Protein 1UB0 (pdb70)

Sequence (246 aa):
MRVALTIAGSDSGGGAGVQADLKVFFRFGVYGTSALTLVTAQNTLGVQRVHLLPPEVVYAQIESVAQDFPLHAAKTGALGDAAIVEAVAEAVRRFGVRPLVVDPVMAKEAAAALKERLFPLADLVTPNRLEAEALLGRPIRTLKEAEEAAKALLALGPKAVLLKGGHLEAVDLLATRGGVLRFSAPRVHTRNTHGTGCTLSAAIAALLAKGRPLAEAVAEAKAYLTRALKTAPSLGHGHGPLDHWA

InterPro domains:
  IPR001763 Rhodanese-like domain [PS50206] (155-188)
  IPR004399 Hydroxymethylpyrimidine kinase/phosphomethylpyrimidine kinase domain [TIGR00097] (4-257)
  IPR004399 Hydroxymethylpyrimidine kinase/phosphomethylpyrimidine kinase domain [cd01169] (18-244)
  IPR013749 Pyridoxamine kinase/Phosphomethylpyrimidine kinase [PF08543] (11-255)
  IPR029056 Ribokinase-like [G3DSA:3.40.1190.20] (1-258)
  IPR029056 Ribokinase-like [SSF53613] (2-257)

Secondary structure (DSSP, 8-state):
--EEEEEEEEETTSSSHHHHHHHHHHHTT-EEEEEEEEEEEEETTEEEEEEEPPHHHHHHHHHHHHHHS--SEEEE----SHHHHHHHHHHHHHTT--SEEE-----HHHHHHIIIIIGGG-SEE--BHHHHHHHH-S---SHHHHHHHHHHHHTTS-S-EEEEEEE--EEEEEEETTEEEEEEE-----S--TTHHHHHHHHHHHHHHTT--HHHHHHHHHHHHHHHHHT----SSSSPPP-TT-

Structure (mmCIF, N/CA/C/O backbone):
data_1UB0
#
_entry.id   1UB0
#
_cell.length_a   105.145
_cell.length_b   105.145
_cell.length_c   105.469
_cell.angle_alpha   90.00
_cell.angle_beta   90.00
_cell.angle_gamma   120.00
#
_symmetry.space_group_name_H-M   'P 65 2 2'
#
loop_
_entity.id
_entity.type
_entity.pdbx_description
1 polymer 'Phosphomethylpyrimidine Kinase'
2 non-polymer 'SULFATE ION'
3 non-polymer '1,4-DIETHYLENE DIOXIDE'
4 non-polymer GLYCEROL
5 water water
#
loop_
_atom_site.group_PDB
_atom_site.id
_atom_site.type_symbol
_atom_site.label_atom_id
_atom_site.label_alt_id
_atom_site.label_comp_id
_atom_site.label_asym_id
_atom_site.label_entity_id
_atom_site.label_seq_id
_atom_site.pdbx_PDB_ins_code
_atom_site.Cartn_x
_atom_site.Cartn_y
_atom_site.Cartn_z
_atom_site.occupancy
_atom_site.B_iso_or_equiv
_atom_site.auth_seq_id
_atom_site.auth_comp_id
_atom_site.auth_asym_id
_atom_site.auth_atom_id
_atom_site.pdbx_PDB_model_num
ATOM 1 N N . MET A 1 1 ? -0.763 79.367 10.664 1.00 43.43 1 MET A N 1
ATOM 2 C CA . MET A 1 1 ? -1.391 80.610 10.127 1.00 41.29 1 MET A CA 1
ATOM 3 C C . MET A 1 1 ? -2.578 81.030 10.982 1.00 38.09 1 MET A C 1
ATOM 4 O O . MET A 1 1 ? -3.418 80.205 11.330 1.00 39.59 1 MET A O 1
ATOM 9 N N . ARG A 1 2 ? -2.642 82.313 11.318 1.00 33.08 2 ARG A N 1
ATOM 10 C CA . ARG A 1 2 ? -3.733 82.83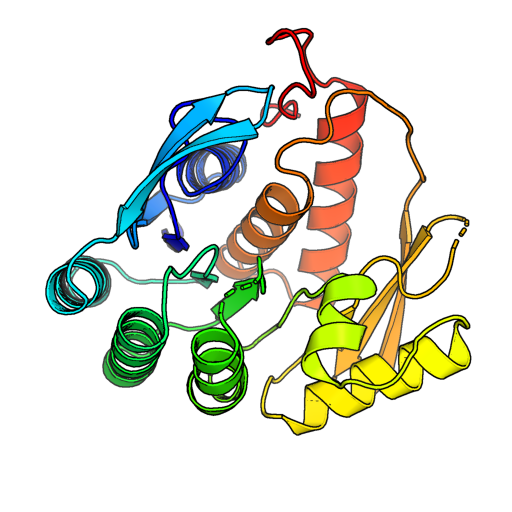2 12.132 1.00 31.76 2 ARG A CA 1
ATOM 11 C C . ARG A 1 2 ? -4.912 83.254 11.259 1.00 30.16 2 ARG A C 1
ATOM 12 O O . ARG A 1 2 ? -4.737 83.611 10.093 1.00 28.61 2 ARG A O 1
ATOM 20 N N . VAL A 1 3 ? -6.107 83.219 11.838 1.00 26.84 3 VAL A N 1
ATOM 21 C CA . VAL A 1 3 ? -7.326 83.578 11.127 1.00 26.25 3 VAL A CA 1
ATOM 22 C C . VAL A 1 3 ? -8.070 84.706 11.829 1.00 26.93 3 VAL A C 1
ATOM 23 O O . VAL A 1 3 ? -8.124 84.762 13.061 1.00 25.73 3 VAL A O 1
ATOM 27 N N . ALA A 1 4 ? -8.648 85.606 11.039 1.00 25.30 4 ALA A N 1
ATOM 28 C CA . ALA A 1 4 ? -9.411 86.712 11.598 1.00 24.56 4 ALA A CA 1
ATOM 29 C C . ALA A 1 4 ? -10.720 86.848 10.833 1.00 24.40 4 ALA A C 1
ATOM 30 O O . ALA A 1 4 ? -10.794 86.521 9.650 1.00 25.29 4 ALA A O 1
ATOM 32 N N . LEU A 1 5 ? -11.747 87.325 11.520 1.00 23.03 5 LEU A N 1
ATOM 33 C CA . LEU A 1 5 ? -13.062 87.509 10.918 1.00 24.28 5 LEU A CA 1
ATOM 34 C C . LEU A 1 5 ? -13.509 88.963 10.949 1.00 24.44 5 LEU A C 1
ATOM 35 O O . LEU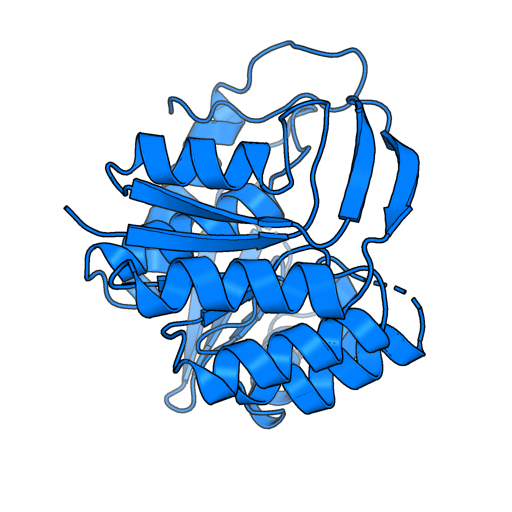 A 1 5 ? -13.327 89.652 11.949 1.00 24.90 5 LEU A O 1
ATOM 40 N N . THR A 1 6 ? -14.079 89.437 9.848 1.00 22.36 6 THR A N 1
ATOM 41 C CA . THR A 1 6 ? -14.621 90.777 9.852 1.00 22.72 6 THR A CA 1
ATOM 42 C C . THR A 1 6 ? -16.119 90.658 9.615 1.00 21.99 6 THR A C 1
ATOM 43 O O . THR A 1 6 ? -16.565 89.942 8.717 1.00 22.68 6 THR A O 1
ATOM 47 N N . ILE A 1 7 ? -16.891 91.327 10.459 1.00 22.27 7 ILE A N 1
ATOM 48 C CA . ILE A 1 7 ? -18.346 91.334 10.360 1.00 22.52 7 ILE A CA 1
ATOM 49 C C . ILE A 1 7 ? -18.624 92.788 9.997 1.00 22.31 7 ILE A C 1
ATOM 50 O O . ILE A 1 7 ? -18.637 93.656 10.866 1.00 22.68 7 ILE A O 1
ATOM 55 N N . ALA A 1 8 ? -18.821 93.058 8.711 1.00 22.81 8 ALA A N 1
ATOM 56 C CA . ALA A 1 8 ? -19.033 94.425 8.272 1.00 22.23 8 ALA A CA 1
ATOM 57 C C . ALA A 1 8 ? -19.686 94.524 6.906 1.00 21.21 8 ALA A C 1
ATOM 58 O O . ALA A 1 8 ? -20.070 93.516 6.312 1.00 21.85 8 ALA A O 1
ATOM 60 N N . GLY A 1 9 ? -19.786 95.754 6.403 1.00 20.54 9 GLY A N 1
ATOM 61 C CA . GLY A 1 9 ? -20.402 95.981 5.109 1.00 20.20 9 GLY A CA 1
ATOM 62 C C . GLY A 1 9 ? -19.465 95.905 3.917 1.00 22.38 9 GLY A C 1
ATOM 63 O O . GLY A 1 9 ? -18.246 95.998 4.055 1.00 22.96 9 GLY A O 1
ATOM 64 N N . SER A 1 10 ? -20.050 95.725 2.739 1.00 23.36 10 SER A N 1
ATOM 65 C CA . SER A 1 10 ? -19.289 95.642 1.502 1.00 22.84 10 SER A CA 1
ATOM 66 C C . SER A 1 10 ? -19.231 97.002 0.811 1.00 24.43 10 SER A C 1
ATOM 67 O O . SER A 1 10 ? -20.267 97.639 0.587 1.00 22.66 10 SER A O 1
ATOM 70 N N . ASP A 1 11 ? -18.012 97.433 0.487 1.00 22.72 11 ASP A N 1
ATOM 71 C CA . ASP A 1 11 ? -17.753 98.700 -0.195 1.00 22.73 11 ASP A CA 1
ATOM 72 C C . ASP A 1 11 ? -17.210 98.350 -1.582 1.00 22.94 11 ASP A C 1
ATOM 73 O O . ASP A 1 11 ? -16.069 97.904 -1.713 1.00 23.06 11 ASP A O 1
ATOM 78 N N . SER A 1 12 ? -18.036 98.528 -2.612 1.00 21.31 12 SER A N 1
ATOM 79 C CA . SER A 1 12 ? -17.631 98.195 -3.973 1.00 20.49 12 SER A CA 1
ATOM 80 C C . SER A 1 12 ? -16.349 98.906 -4.401 1.00 21.54 12 SER A C 1
ATOM 81 O O . SER A 1 12 ? -15.547 98.340 -5.147 1.00 20.43 12 SER A O 1
ATOM 84 N N . GLY A 1 13 ? -16.150 100.130 -3.909 1.00 21.03 13 GLY A N 1
ATOM 85 C CA . GLY A 1 13 ? -14.959 100.898 -4.249 1.00 22.11 13 GLY A CA 1
ATOM 86 C C . GLY A 1 13 ? -13.675 100.315 -3.681 1.00 24.49 13 GLY A C 1
ATOM 87 O O . GLY A 1 13 ? -12.580 100.760 -4.034 1.00 23.27 13 GLY A O 1
ATOM 88 N N . GLY A 1 14 ? -13.801 99.357 -2.760 1.00 21.43 14 GLY A N 1
ATOM 89 C CA . GLY A 1 14 ? -12.628 98.700 -2.194 1.00 22.39 14 GLY A CA 1
ATOM 90 C C . GLY A 1 14 ? -11.791 99.432 -1.162 1.00 24.37 14 GLY A C 1
ATOM 91 O O . GLY A 1 14 ? -10.811 98.876 -0.663 1.00 27.31 14 GLY A O 1
ATOM 92 N N . GLY A 1 15 ? -12.173 100.656 -0.812 1.00 24.20 15 GLY A N 1
ATOM 93 C CA . GLY A 1 15 ? -11.409 101.439 0.144 1.00 23.32 15 GLY A CA 1
ATOM 94 C C . GLY A 1 15 ? -11.708 101.204 1.612 1.00 25.88 15 GLY A C 1
ATOM 95 O O . GLY A 1 15 ? -10.858 101.468 2.458 1.00 25.73 15 GLY A O 1
ATOM 96 N N . ALA A 1 16 ? -12.904 100.709 1.919 1.00 24.92 16 ALA A N 1
ATOM 97 C CA . ALA A 1 16 ? -13.304 100.440 3.296 1.00 25.93 16 ALA A CA 1
ATOM 98 C C . ALA A 1 16 ? -14.132 99.156 3.331 1.00 25.17 16 ALA A C 1
ATOM 99 O O . ALA A 1 16 ? -14.061 98.349 2.403 1.00 24.79 16 ALA A O 1
ATOM 101 N N . GLY A 1 17 ? -14.906 98.966 4.397 1.00 25.06 17 GLY A N 1
ATOM 102 C CA . GLY A 1 17 ? -15.730 97.769 4.503 1.00 25.05 17 GLY A CA 1
ATOM 103 C C . GLY A 1 17 ? -14.901 96.495 4.556 1.00 25.13 17 GLY A C 1
ATOM 104 O O . GLY A 1 17 ? -13.716 96.538 4.900 1.00 22.12 17 GLY A O 1
ATOM 105 N N . VAL A 1 18 ? -15.504 95.356 4.218 1.00 24.46 18 VAL A N 1
ATOM 106 C CA . VAL A 1 18 ? -14.758 94.101 4.265 1.00 24.67 18 VAL A CA 1
ATOM 107 C C . VAL A 1 18 ? -13.624 94.065 3.247 1.00 23.17 18 VAL A C 1
ATOM 108 O O . VAL A 1 18 ? -12.630 93.363 3.444 1.00 22.01 18 VAL A O 1
ATOM 112 N N . GLN A 1 19 ? -13.765 94.821 2.161 1.00 22.81 19 GLN A N 1
ATOM 113 C CA . GLN A 1 19 ? -12.727 94.853 1.134 1.00 22.42 19 GLN A CA 1
ATOM 114 C C . GLN A 1 19 ? -11.412 95.327 1.749 1.00 22.68 19 GLN A C 1
ATOM 115 O O . GLN A 1 19 ? -10.362 94.725 1.540 1.00 22.89 19 GLN A O 1
ATOM 121 N N . ALA A 1 20 ? -11.478 96.414 2.503 1.00 21.80 20 ALA A N 1
ATOM 122 C CA . ALA A 1 20 ? -10.293 96.963 3.148 1.00 23.57 20 ALA A CA 1
ATOM 123 C C . ALA A 1 20 ? -9.814 96.033 4.265 1.00 23.06 20 ALA A C 1
ATOM 124 O O . ALA A 1 20 ? -8.616 95.803 4.413 1.00 22.06 20 ALA A O 1
ATOM 126 N N . ASP A 1 21 ? -10.753 95.504 5.045 1.00 21.15 21 ASP A N 1
ATOM 127 C CA . ASP A 1 21 ? -10.402 94.610 6.145 1.00 23.45 21 ASP A CA 1
ATOM 128 C C . ASP A 1 21 ? -9.613 93.397 5.650 1.00 23.63 21 ASP A C 1
ATOM 129 O O . ASP A 1 21 ? -8.583 93.043 6.227 1.00 23.50 21 ASP A O 1
ATOM 134 N N . LEU A 1 22 ? -10.089 92.770 4.576 1.00 22.49 22 LEU A N 1
ATOM 135 C CA . LEU A 1 22 ? -9.423 91.587 4.042 1.00 23.87 22 LEU A CA 1
ATOM 136 C C . LEU A 1 22 ? -8.051 91.895 3.449 1.00 25.19 22 LEU A C 1
ATOM 137 O O . LEU A 1 22 ? -7.151 91.059 3.512 1.00 22.96 22 LEU A O 1
ATOM 142 N N . LYS A 1 23 ? -7.894 93.088 2.878 1.00 23.91 23 LYS A N 1
ATOM 143 C CA . LYS A 1 23 ? -6.612 93.492 2.301 1.00 24.77 23 LYS A CA 1
ATOM 144 C C . LYS A 1 23 ? -5.609 93.639 3.437 1.00 23.74 23 LYS A C 1
ATOM 145 O O . LYS A 1 23 ? -4.454 93.231 3.325 1.00 25.18 23 LYS A O 1
ATOM 151 N N . VAL A 1 24 ? -6.067 94.235 4.531 1.00 24.09 24 VAL A N 1
ATOM 152 C CA . VAL A 1 24 ? -5.229 94.432 5.701 1.00 25.13 24 VAL A CA 1
ATOM 153 C C . VAL A 1 24 ? -4.859 93.090 6.332 1.00 27.60 24 VAL A C 1
ATOM 154 O O . VAL A 1 24 ? -3.702 92.878 6.694 1.00 27.28 24 VAL A O 1
ATOM 158 N N . PHE A 1 25 ? -5.835 92.187 6.470 1.00 26.18 25 PHE A N 1
ATOM 159 C CA . PHE A 1 25 ? -5.548 90.871 7.043 1.00 24.77 25 PHE A CA 1
ATOM 160 C C . PHE A 1 25 ? -4.471 90.218 6.187 1.00 24.88 25 PHE A C 1
ATOM 161 O O . PHE A 1 25 ? -3.479 89.698 6.700 1.00 24.05 25 PHE A O 1
ATOM 169 N N . PHE A 1 26 ? -4.674 90.253 4.876 1.00 25.61 26 PHE A N 1
ATOM 170 C CA . PHE A 1 26 ? -3.730 89.655 3.942 1.00 27.79 26 PHE A CA 1
ATOM 171 C C . PHE A 1 26 ? -2.338 90.277 4.040 1.00 28.65 26 PHE A C 1
ATOM 172 O O . PHE A 1 26 ? -1.330 89.563 4.013 1.00 26.36 26 PHE A O 1
ATOM 180 N N . ARG A 1 27 ? -2.283 91.603 4.145 1.00 29.12 27 ARG A N 1
ATOM 181 C CA . ARG A 1 27 ? -1.000 92.303 4.250 1.00 28.89 27 ARG A CA 1
ATOM 182 C C . ARG A 1 27 ? -0.252 91.845 5.496 1.00 29.28 27 ARG A C 1
ATOM 183 O O . ARG A 1 27 ? 0.972 91.718 5.480 1.00 28.95 27 ARG A O 1
ATOM 191 N N . PHE A 1 28 ? -0.997 91.610 6.574 1.00 27.59 28 PHE A N 1
ATOM 192 C CA . PHE A 1 28 ? -0.413 91.181 7.839 1.00 28.94 28 PHE A CA 1
ATOM 193 C C . PHE A 1 28 ? -0.197 89.672 7.971 1.00 28.78 28 PHE A C 1
ATOM 194 O O . PHE A 1 28 ? 0.120 89.180 9.053 1.00 29.61 28 PHE A O 1
ATOM 202 N N . GLY A 1 29 ? -0.358 88.949 6.870 1.00 28.67 29 GLY A N 1
ATOM 203 C CA . GLY A 1 29 ? -0.162 87.508 6.886 1.00 30.47 29 GLY A CA 1
ATOM 204 C C . GLY A 1 29 ? -1.230 86.736 7.643 1.00 30.33 29 GLY A C 1
ATOM 205 O O . GLY A 1 29 ? -0.976 85.626 8.107 1.00 28.98 29 GLY A O 1
ATOM 206 N N . VAL A 1 30 ? -2.420 87.321 7.775 1.00 28.24 30 VAL A N 1
ATOM 207 C CA . VAL A 1 30 ? -3.529 86.676 8.477 1.00 27.12 30 VAL A CA 1
ATOM 208 C C . VAL A 1 30 ? -4.586 86.230 7.464 1.00 28.09 30 VAL A C 1
ATOM 209 O O . VAL A 1 30 ? -4.916 86.986 6.541 1.00 25.88 30 VAL A O 1
ATOM 213 N N . TYR A 1 31 ? -5.106 85.010 7.629 1.00 25.97 31 TYR A N 1
ATOM 214 C CA . TYR A 1 31 ? -6.129 84.483 6.718 1.00 25.19 31 TYR A CA 1
ATOM 215 C C . TYR A 1 31 ? -7.461 85.158 7.029 1.00 25.40 31 TYR A C 1
ATOM 216 O O . TYR A 1 31 ? -7.934 85.119 8.167 1.00 25.72 31 TYR A O 1
ATOM 225 N N . GLY A 1 32 ? -8.084 85.755 6.017 1.00 24.06 32 GLY A N 1
ATOM 226 C CA . GLY A 1 32 ? -9.329 86.460 6.267 1.00 22.43 32 GLY A CA 1
ATOM 227 C C . GLY A 1 32 ? -10.650 85.781 5.956 1.00 22.19 32 GLY A C 1
ATOM 228 O O . GLY A 1 32 ? -10.811 85.128 4.928 1.00 21.48 32 GLY A O 1
ATOM 229 N N . THR A 1 33 ? -11.599 85.939 6.871 1.00 23.60 33 THR A N 1
ATOM 230 C CA . THR A 1 33 ? -12.944 85.398 6.694 1.00 24.96 33 THR A CA 1
ATOM 231 C C . THR A 1 33 ? -13.864 86.600 6.882 1.00 24.16 33 THR A C 1
ATOM 232 O O . THR A 1 33 ? -13.474 87.578 7.517 1.00 23.29 33 THR A O 1
ATOM 236 N N . SER A 1 34 ? -15.071 86.539 6.332 1.00 23.96 34 SER A N 1
ATOM 237 C CA . SER A 1 34 ? -15.976 87.670 6.438 1.00 24.23 34 SER A CA 1
ATOM 238 C C . SER A 1 34 ? -17.457 87.335 6.488 1.00 24.62 34 SER A C 1
ATOM 239 O O . SER A 1 34 ? -17.928 86.452 5.774 1.00 26.49 34 SER A O 1
ATOM 242 N N . ALA A 1 35 ? -18.188 88.066 7.321 1.00 23.66 35 ALA A N 1
ATOM 243 C CA . ALA A 1 35 ? -19.632 87.906 7.434 1.00 23.57 35 ALA A CA 1
ATOM 244 C C . ALA A 1 35 ? -20.168 89.275 7.031 1.00 22.60 35 ALA A C 1
ATOM 245 O O . ALA A 1 35 ? -20.009 90.241 7.768 1.00 23.02 35 ALA A O 1
ATOM 247 N N . LEU A 1 36 ? -20.763 89.365 5.844 1.00 22.12 36 LEU A N 1
ATOM 248 C CA . LEU A 1 36 ? -21.299 90.633 5.366 1.00 24.63 36 LEU A CA 1
ATOM 249 C C . LEU A 1 36 ? -22.627 90.969 6.022 1.00 24.43 36 LEU A C 1
ATOM 250 O O . LEU A 1 36 ? -23.491 90.110 6.183 1.00 25.35 36 LEU A O 1
ATOM 255 N N . THR A 1 37 ? -22.783 92.238 6.378 1.00 25.05 37 THR A N 1
ATOM 256 C CA . THR A 1 37 ? -23.997 92.724 7.024 1.00 24.89 37 THR A CA 1
ATOM 257 C C . THR A 1 37 ? -24.886 93.468 6.035 1.00 24.88 37 THR A C 1
ATOM 258 O O . THR A 1 37 ? -26.105 93.523 6.197 1.00 23.40 37 THR A O 1
ATOM 262 N N . LEU A 1 38 ? -24.257 94.039 5.012 1.00 25.00 38 LEU A N 1
ATOM 263 C CA . LEU A 1 38 ? -24.950 94.831 4.006 1.00 24.71 38 LEU A CA 1
ATOM 264 C C . LEU A 1 38 ? -24.048 95.025 2.796 1.00 25.84 38 LEU A C 1
ATOM 265 O O . LEU A 1 38 ? -22.833 94.809 2.872 1.00 26.04 38 LEU A O 1
ATOM 270 N N . VAL A 1 39 ? -24.643 95.444 1.685 1.00 24.45 39 VAL A N 1
ATOM 271 C CA . VAL A 1 39 ? -23.899 95.656 0.452 1.00 24.39 39 VAL A CA 1
ATOM 272 C C . VAL A 1 39 ? -24.137 97.067 -0.073 1.00 25.46 39 VAL A C 1
ATOM 273 O O . VAL A 1 39 ? -25.286 97.504 -0.198 1.00 24.90 39 VAL A O 1
ATOM 277 N N . THR A 1 40 ? -23.057 97.782 -0.376 1.00 23.18 40 THR A N 1
ATOM 278 C CA . THR A 1 40 ? -23.194 99.143 -0.890 1.00 22.66 40 THR A CA 1
ATOM 279 C C . THR A 1 40 ? -22.577 99.351 -2.268 1.00 25.33 40 THR A C 1
ATOM 280 O O . THR A 1 40 ? -21.574 98.716 -2.627 1.00 23.39 40 THR A O 1
ATOM 284 N N . ALA A 1 41 ? -23.198 100.238 -3.045 1.00 23.64 41 ALA A N 1
ATOM 285 C CA . ALA A 1 41 ? -22.668 100.637 -4.341 1.00 22.76 41 ALA A CA 1
ATOM 286 C C . ALA A 1 41 ? -21.989 101.889 -3.813 1.00 25.46 41 ALA A C 1
ATOM 287 O O . ALA A 1 41 ? -22.656 102.788 -3.283 1.00 23.55 41 ALA A O 1
ATOM 289 N N . GLN A 1 42 ? -20.667 101.945 -3.905 1.00 24.72 42 GLN A N 1
ATOM 290 C CA . GLN A 1 42 ? -19.943 103.060 -3.337 1.00 23.61 42 GLN A CA 1
ATOM 291 C C . GLN A 1 42 ? -18.636 103.364 -4.062 1.00 24.62 42 GLN A C 1
ATOM 292 O O . GLN A 1 42 ? -18.010 102.477 -4.647 1.00 23.54 42 GLN A O 1
ATOM 298 N N . ASN A 1 43 ? -18.233 104.630 -4.033 1.00 24.59 43 ASN A N 1
ATOM 299 C CA . ASN A 1 43 ? -16.972 105.029 -4.647 1.00 25.40 43 ASN A CA 1
ATOM 300 C C . ASN A 1 43 ? -16.306 106.104 -3.796 1.00 24.59 43 ASN A C 1
ATOM 301 O O . ASN A 1 43 ? -16.631 106.247 -2.615 1.00 26.05 43 ASN A O 1
ATOM 306 N N . THR A 1 44 ? -15.375 106.857 -4.366 1.00 25.21 44 THR A N 1
ATOM 307 C CA . THR A 1 44 ? -14.688 107.868 -3.572 1.00 26.18 44 THR A CA 1
ATOM 308 C C . THR A 1 44 ? -15.510 109.132 -3.329 1.00 28.63 44 THR A C 1
ATOM 309 O O . THR A 1 44 ? -15.061 110.040 -2.632 1.00 26.98 44 THR A O 1
ATOM 313 N N . LEU A 1 45 ? -16.713 109.184 -3.897 1.00 28.72 45 LEU A N 1
ATOM 314 C CA . LEU A 1 45 ? -17.591 110.334 -3.704 1.00 30.94 45 LEU A CA 1
ATOM 315 C C . LEU A 1 45 ? -18.593 110.066 -2.584 1.00 32.74 45 LEU A C 1
ATOM 316 O O . LEU A 1 45 ? -19.226 110.992 -2.073 1.00 33.19 45 LEU A O 1
ATOM 321 N N . GLY A 1 46 ? -18.732 108.798 -2.202 1.00 30.32 46 GLY A N 1
ATOM 322 C CA . GLY A 1 46 ? -19.655 108.452 -1.137 1.00 29.54 46 GLY A CA 1
ATOM 323 C C . GLY A 1 46 ? -20.452 107.200 -1.449 1.00 30.17 46 GLY A C 1
ATOM 324 O O . GLY A 1 46 ? -20.094 106.436 -2.346 1.00 29.99 46 GLY A O 1
ATOM 325 N N . VAL A 1 47 ? -21.536 106.992 -0.707 1.00 29.14 47 VAL A N 1
ATOM 326 C CA . VAL A 1 47 ? -22.396 105.827 -0.904 1.00 29.59 47 VAL A CA 1
ATOM 327 C C . VAL A 1 47 ? -23.563 106.177 -1.821 1.00 29.22 47 VAL A C 1
ATOM 328 O O . VAL A 1 47 ? -24.299 107.130 -1.555 1.00 30.22 47 VAL A O 1
ATOM 332 N N . GLN A 1 48 ? -23.741 105.406 -2.889 1.00 28.46 48 GLN A N 1
ATOM 333 C CA . GLN A 1 48 ? -24.834 105.655 -3.825 1.00 29.27 48 GLN A CA 1
ATOM 334 C C . GLN A 1 48 ? -26.068 104.813 -3.527 1.00 31.95 48 GLN A C 1
ATOM 335 O O . GLN A 1 48 ? -27.185 105.232 -3.816 1.00 30.35 48 GLN A O 1
ATOM 341 N N . ARG A 1 49 ? -25.866 103.625 -2.957 1.00 30.92 49 ARG A N 1
ATOM 342 C CA . ARG A 1 49 ? -26.979 102.744 -2.632 1.00 32.28 49 ARG A CA 1
ATOM 343 C C . ARG A 1 49 ? -26.611 101.733 -1.551 1.00 32.96 49 ARG A C 1
ATOM 344 O O . ARG A 1 49 ? -25.482 101.231 -1.514 1.00 27.84 49 ARG A O 1
ATOM 352 N N . VAL A 1 50 ? -27.578 101.435 -0.684 1.00 31.17 50 VAL A N 1
ATOM 353 C CA . VAL A 1 50 ? -27.386 100.489 0.411 1.00 31.14 50 VAL A CA 1
ATOM 354 C C . VAL A 1 50 ? -28.432 99.384 0.379 1.00 32.68 50 VAL A C 1
ATOM 355 O O . VAL A 1 50 ? -29.623 99.645 0.184 1.00 31.73 50 VAL A O 1
ATOM 359 N N . HIS A 1 51 ? -27.978 98.149 0.569 1.00 30.42 51 HIS A N 1
ATOM 360 C CA . HIS A 1 51 ? -28.865 96.995 0.602 1.00 30.45 51 HIS A CA 1
ATOM 361 C C . HIS A 1 51 ? -28.525 96.195 1.854 1.00 30.15 51 HIS A C 1
ATOM 362 O O . HIS A 1 51 ? -27.462 95.569 1.928 1.00 29.07 51 HIS A O 1
ATOM 369 N N . LEU A 1 52 ? -29.417 96.234 2.839 1.00 28.03 52 LEU A N 1
ATOM 370 C CA . LEU A 1 52 ? -29.212 95.508 4.088 1.00 29.04 52 LEU A CA 1
ATOM 371 C C . LEU A 1 52 ? -29.523 94.030 3.897 1.00 29.31 52 LEU A C 1
ATOM 372 O O . LEU A 1 52 ? -30.445 93.674 3.162 1.00 28.07 52 LEU A O 1
ATOM 377 N N . LEU A 1 53 ? -28.755 93.168 4.556 1.00 28.14 53 LEU A N 1
ATOM 378 C CA . LEU A 1 53 ? -28.978 91.731 4.443 1.00 26.67 53 LEU A CA 1
ATOM 379 C C . LEU A 1 53 ? -29.878 91.232 5.576 1.00 27.56 53 LEU A C 1
ATOM 380 O O . LEU A 1 53 ? -29.913 91.824 6.648 1.00 27.29 53 LEU A O 1
ATOM 385 N N . PRO A 1 54 ? -30.619 90.137 5.348 1.00 27.36 54 PRO A N 1
ATOM 386 C CA . PRO A 1 54 ? -31.488 89.617 6.407 1.00 28.36 54 PRO A CA 1
ATOM 387 C C . PRO A 1 54 ? -30.608 89.243 7.598 1.00 29.29 54 PRO A C 1
ATOM 388 O O . PRO A 1 54 ? -29.525 88.686 7.421 1.00 29.75 54 PRO A O 1
ATOM 392 N N . PRO A 1 55 ? -31.053 89.557 8.823 1.00 29.27 55 PRO A N 1
ATOM 393 C CA . PRO A 1 55 ? -30.284 89.241 10.032 1.00 29.31 55 PRO A CA 1
ATOM 394 C C . PRO A 1 55 ? -29.847 87.777 10.100 1.00 31.52 55 PRO A C 1
ATOM 395 O O . PRO A 1 55 ? -28.735 87.469 10.549 1.00 29.25 55 PRO A O 1
ATOM 399 N N . GLU A 1 56 ? -30.720 86.875 9.656 1.00 30.63 56 GLU A N 1
ATOM 400 C CA . GLU A 1 56 ? -30.407 85.453 9.692 1.00 32.54 56 GLU A CA 1
ATOM 401 C C . GLU A 1 56 ? -29.273 85.083 8.734 1.00 31.27 56 GLU A C 1
ATOM 402 O O . GLU A 1 56 ? -28.543 84.122 8.971 1.00 29.30 56 GLU A O 1
ATOM 408 N N . VAL A 1 57 ? -29.130 85.842 7.652 1.00 30.37 57 VAL A N 1
ATOM 409 C CA . VAL A 1 57 ? -28.069 85.590 6.682 1.00 26.50 57 VAL A CA 1
ATOM 410 C C . VAL A 1 57 ? -26.725 86.031 7.278 1.00 26.37 57 VAL A C 1
ATOM 411 O O . VAL A 1 57 ? -25.691 85.409 7.038 1.00 26.22 57 VAL A O 1
ATOM 415 N N . VAL A 1 58 ? -26.738 87.107 8.057 1.00 25.25 58 VAL A N 1
ATOM 416 C CA . VAL A 1 58 ? -25.510 87.575 8.690 1.00 24.69 58 VAL A CA 1
ATOM 417 C C . VAL A 1 58 ? -25.091 86.540 9.746 1.00 26.93 58 VAL A C 1
ATOM 418 O O . VAL A 1 58 ? -23.916 86.177 9.857 1.00 24.47 58 VAL A O 1
ATOM 422 N N . TYR A 1 59 ? -26.072 86.067 10.514 1.00 27.16 59 TYR A N 1
ATOM 423 C CA . TYR A 1 59 ? -25.827 85.075 11.560 1.00 26.12 59 TYR A CA 1
ATOM 424 C C . TYR A 1 59 ? -25.275 83.801 10.941 1.00 24.43 59 TYR A C 1
ATOM 425 O O . TYR A 1 59 ? -24.313 83.231 11.445 1.00 27.13 59 TYR A O 1
ATOM 434 N N . ALA A 1 60 ? -25.886 83.356 9.847 1.00 25.40 60 ALA A N 1
ATOM 435 C CA . ALA A 1 60 ? -25.451 82.132 9.180 1.00 24.35 60 ALA A CA 1
ATOM 436 C C . ALA A 1 60 ? -23.986 82.179 8.739 1.00 23.73 60 ALA A C 1
ATOM 437 O O . ALA A 1 60 ? -23.266 81.182 8.840 1.00 22.75 60 ALA A O 1
ATOM 439 N N . GLN A 1 61 ? -23.544 83.329 8.242 1.00 22.46 61 GLN A N 1
ATOM 440 C CA . GLN A 1 61 ? -22.153 83.466 7.803 1.00 23.17 61 GLN A CA 1
ATOM 441 C C . GLN A 1 61 ? -21.195 83.333 8.981 1.00 22.31 61 GLN A C 1
ATOM 442 O O . GLN A 1 61 ? -20.162 82.672 8.886 1.00 22.77 61 GLN A O 1
ATOM 448 N N . ILE A 1 62 ? -21.529 83.978 10.093 1.00 23.17 62 ILE A N 1
ATOM 449 C CA . ILE A 1 62 ? -20.682 83.894 11.272 1.00 23.19 62 ILE A CA 1
ATOM 450 C C . ILE A 1 62 ? -20.619 82.435 11.736 1.00 24.07 62 ILE A C 1
ATOM 451 O O . ILE A 1 62 ? -19.541 81.907 12.022 1.00 22.56 62 ILE A O 1
ATOM 456 N N . GLU A 1 63 ? -21.774 81.778 11.786 1.00 24.71 63 GLU A N 1
ATOM 457 C CA . GLU A 1 63 ? -21.831 80.378 12.200 1.00 25.61 63 GLU A CA 1
ATOM 458 C C . GLU A 1 63 ? -20.983 79.493 11.285 1.00 23.82 63 GLU A C 1
ATOM 459 O O . GLU A 1 63 ? -20.172 78.689 11.764 1.00 22.88 63 GLU A O 1
ATOM 465 N N . SER A 1 64 ? -21.159 79.637 9.972 1.00 23.35 64 SER A N 1
ATOM 466 C CA . SER A 1 64 ? -20.386 78.840 9.018 1.00 22.26 64 SER A CA 1
ATOM 467 C C . SER A 1 64 ? -18.882 79.016 9.228 1.00 22.74 64 SER A C 1
ATOM 468 O O . SER A 1 64 ? -18.123 78.055 9.216 1.00 23.16 64 SER A O 1
ATOM 471 N N . VAL A 1 65 ? -18.445 80.251 9.412 1.00 22.25 65 VAL A N 1
ATOM 472 C CA . VAL A 1 65 ? -17.024 80.499 9.609 1.00 22.04 65 VAL A CA 1
ATOM 473 C C . VAL A 1 65 ? -16.534 80.026 10.972 1.00 22.46 65 VAL A C 1
ATOM 474 O O . VAL A 1 65 ? -15.540 79.307 11.066 1.00 22.53 65 VAL A O 1
ATOM 478 N N . ALA A 1 66 ? -17.239 80.427 12.025 1.00 23.74 66 ALA A N 1
ATOM 479 C CA . ALA A 1 66 ? -16.842 80.090 13.390 1.00 26.21 66 ALA A CA 1
ATOM 480 C C . ALA A 1 66 ? -16.709 78.600 13.698 1.00 27.51 66 ALA A C 1
ATOM 481 O O . ALA A 1 66 ? -15.821 78.204 14.455 1.00 29.48 66 ALA A O 1
ATOM 483 N N . GLN A 1 67 ? -17.570 77.771 13.119 1.00 26.28 67 GLN A N 1
ATOM 484 C CA . GLN A 1 67 ? -17.496 76.337 13.389 1.00 27.93 67 GLN A CA 1
ATOM 485 C C . GLN A 1 67 ? -16.476 75.590 12.542 1.00 29.33 67 GLN A C 1
ATOM 486 O O . GLN A 1 67 ? -16.105 74.458 12.863 1.00 31.20 67 GLN A O 1
ATOM 492 N N . ASP A 1 68 ? -16.013 76.208 11.463 1.00 26.35 68 ASP A N 1
ATOM 493 C CA . ASP A 1 68 ? -15.048 75.542 10.606 1.00 26.48 68 ASP A CA 1
ATOM 494 C C . ASP A 1 68 ? -13.619 76.050 10.805 1.00 28.58 68 ASP A C 1
ATOM 495 O O . ASP A 1 68 ? -12.672 75.269 10.731 1.00 28.77 68 ASP A O 1
ATOM 500 N N . PHE A 1 69 ? -13.460 77.348 11.067 1.00 28.54 69 PHE A N 1
ATOM 501 C CA . PHE A 1 69 ? -12.127 77.913 11.257 1.00 27.52 69 PHE A CA 1
ATOM 502 C C . PHE A 1 69 ? -11.871 78.395 12.675 1.00 28.10 69 PHE A C 1
ATOM 503 O O . PHE A 1 69 ? -12.778 78.833 13.368 1.00 27.97 69 PHE A O 1
ATOM 511 N N . PRO A 1 70 ? -10.612 78.323 13.124 1.00 30.42 70 PRO A N 1
ATOM 512 C CA . PRO A 1 70 ? -10.316 78.804 14.474 1.00 32.16 70 PRO A CA 1
ATOM 513 C C . PRO A 1 70 ? -10.247 80.317 14.289 1.00 32.41 70 PRO A C 1
ATOM 514 O O . PRO A 1 70 ? -9.674 80.786 13.309 1.00 37.62 70 PRO A O 1
ATOM 518 N N . LEU A 1 71 ? -10.872 81.094 15.158 1.00 31.75 71 LEU A N 1
ATOM 519 C CA . LEU A 1 71 ? -10.822 82.537 15.007 1.00 30.85 71 LEU A CA 1
ATOM 520 C C . LEU A 1 71 ? -9.943 83.131 16.097 1.00 31.39 71 LEU A C 1
ATOM 521 O O . LEU A 1 71 ? -10.276 83.073 17.278 1.00 34.26 71 LEU A O 1
ATOM 526 N N . HIS A 1 72 ? -8.808 83.686 15.689 1.00 31.75 72 HIS A N 1
ATOM 527 C CA . HIS A 1 72 ? -7.852 84.266 16.623 1.00 31.05 72 HIS A CA 1
ATOM 528 C C . HIS A 1 72 ? -8.146 85.732 16.949 1.00 30.29 72 HIS A C 1
ATOM 529 O O . HIS A 1 72 ? -7.536 86.308 17.852 1.00 29.05 72 HIS A O 1
ATOM 536 N N . ALA A 1 73 ? -9.088 86.321 16.213 1.00 28.17 73 ALA A N 1
ATOM 537 C CA . ALA A 1 73 ? -9.513 87.705 16.421 1.00 27.66 73 ALA A CA 1
ATOM 538 C C . ALA A 1 73 ? -10.611 88.061 15.420 1.00 26.91 73 ALA A C 1
ATOM 539 O O . ALA A 1 73 ? -10.809 87.367 14.427 1.00 25.78 73 ALA A O 1
ATOM 541 N N . ALA A 1 74 ? -11.331 89.140 15.691 1.00 26.49 74 ALA A N 1
ATOM 542 C CA . ALA A 1 74 ? -12.398 89.578 14.805 1.00 28.09 74 ALA A CA 1
ATOM 543 C C . ALA A 1 74 ? -12.722 91.039 15.063 1.00 28.39 74 ALA A C 1
ATOM 544 O O . ALA A 1 74 ? -12.357 91.592 16.103 1.00 28.66 74 ALA A O 1
ATOM 546 N N . LYS A 1 75 ? -13.406 91.660 14.108 1.00 27.46 75 LYS A N 1
ATOM 547 C CA . LYS A 1 75 ? -13.819 93.049 14.245 1.00 26.05 75 LYS A CA 1
ATOM 548 C C . LYS A 1 75 ? -15.196 93.193 13.639 1.00 27.35 75 LYS A C 1
ATOM 549 O O . LYS A 1 75 ? -15.616 92.361 12.831 1.00 26.13 75 LYS A O 1
ATOM 555 N N . THR A 1 76 ? -15.898 94.248 14.042 1.00 27.26 76 THR A N 1
ATOM 556 C CA . THR A 1 76 ? -17.210 94.547 13.490 1.00 26.60 76 THR A CA 1
ATOM 557 C C . THR A 1 76 ? -17.090 95.938 12.874 1.00 27.38 76 THR A C 1
ATOM 558 O O . THR A 1 76 ? -16.328 96.774 13.362 1.00 28.23 76 THR A O 1
ATOM 562 N N . GLY A 1 77 ? -17.828 96.171 11.795 1.00 27.42 77 GLY A N 1
ATOM 563 C CA . GLY A 1 77 ? -17.811 97.462 11.133 1.00 26.24 77 GLY A CA 1
ATOM 564 C C . GLY A 1 77 ? -19.244 97.937 11.034 1.00 26.51 77 GLY A C 1
ATOM 565 O O . GLY A 1 77 ? -19.969 97.914 12.029 1.00 27.40 77 GLY A O 1
ATOM 566 N N . ALA A 1 78 ? -19.664 98.361 9.845 1.00 25.47 78 ALA A N 1
ATOM 567 C CA . ALA A 1 78 ? -21.037 98.819 9.648 1.00 27.18 78 ALA A CA 1
ATOM 568 C C . ALA A 1 78 ? -21.977 97.640 9.901 1.00 28.50 78 ALA A C 1
ATOM 569 O O . ALA A 1 78 ? -21.779 96.559 9.341 1.00 26.74 78 ALA A O 1
ATOM 571 N N . LEU A 1 79 ? -23.000 97.853 10.730 1.00 29.47 79 LEU A N 1
ATOM 572 C CA . LEU A 1 79 ? -23.950 96.792 11.057 1.00 29.93 79 LEU A CA 1
ATOM 573 C C . LEU A 1 79 ? -25.369 96.984 10.500 1.00 31.69 79 LEU A C 1
ATOM 574 O O . LEU A 1 79 ? -26.248 96.145 10.717 1.00 31.03 79 LEU A O 1
ATOM 579 N N . GLY A 1 80 ? -25.594 98.088 9.792 1.00 32.25 80 GLY A N 1
ATOM 580 C CA . GLY A 1 80 ? -26.891 98.328 9.171 1.00 34.03 80 GLY A CA 1
ATOM 581 C C . GLY A 1 80 ? -28.061 98.770 10.033 1.00 35.71 80 GLY A C 1
ATOM 582 O O . GLY A 1 80 ? -28.539 99.896 9.888 1.00 35.31 80 GLY A O 1
ATOM 583 N N . ASP A 1 81 ? -28.552 97.890 10.901 1.00 35.44 81 ASP A N 1
ATOM 584 C CA . ASP A 1 81 ? -29.670 98.245 11.773 1.00 37.43 81 ASP A CA 1
ATOM 585 C C . ASP A 1 81 ? -29.701 97.415 13.051 1.00 36.98 81 ASP A C 1
ATOM 586 O O . ASP A 1 81 ? -28.898 96.496 13.227 1.00 35.76 81 ASP A O 1
ATOM 591 N N . ALA A 1 82 ? -30.634 97.748 13.940 1.00 36.03 82 ALA A N 1
ATOM 592 C CA . ALA A 1 82 ? -30.757 97.065 15.222 1.00 35.52 82 ALA A CA 1
ATOM 593 C C . ALA A 1 82 ? -30.923 95.559 15.113 1.00 33.74 82 ALA A C 1
ATOM 594 O O . ALA A 1 82 ? -30.300 94.809 15.862 1.00 34.49 82 ALA A O 1
ATOM 596 N N . ALA A 1 83 ? -31.767 95.111 14.193 1.00 33.17 83 ALA A N 1
ATOM 597 C CA . ALA A 1 83 ? -31.989 93.679 14.036 1.00 33.14 83 ALA A CA 1
ATOM 598 C C . ALA A 1 83 ? -30.678 92.959 13.728 1.00 32.64 83 ALA A C 1
ATOM 599 O O . ALA A 1 83 ? -30.405 91.892 14.275 1.00 32.03 83 ALA A O 1
ATOM 601 N N . ILE A 1 84 ? -29.867 93.545 12.853 1.00 32.10 84 ILE A N 1
ATOM 602 C CA . ILE A 1 84 ? -28.587 92.940 12.499 1.00 29.66 84 ILE A CA 1
ATOM 603 C C . ILE A 1 84 ? -27.629 92.984 13.685 1.00 29.71 84 ILE A C 1
ATOM 604 O O . ILE A 1 84 ? -26.989 91.982 14.002 1.00 30.19 84 ILE A O 1
ATOM 609 N N . VAL A 1 85 ? -27.528 94.136 14.345 1.00 29.26 85 VAL A N 1
ATOM 610 C CA . VAL A 1 85 ? -26.651 94.254 15.511 1.00 29.95 85 VAL A CA 1
ATOM 611 C C . VAL A 1 85 ? -26.966 93.133 16.503 1.00 30.84 85 VAL A C 1
ATOM 612 O O . VAL A 1 85 ? -26.066 92.468 17.022 1.00 29.54 85 VAL A O 1
ATOM 616 N N . GLU A 1 86 ? -28.254 92.921 16.754 1.00 31.60 86 GLU A N 1
ATOM 617 C CA . GLU A 1 86 ? -28.693 91.892 17.693 1.00 33.89 86 GLU A CA 1
ATOM 618 C C . GLU A 1 86 ? -28.298 90.489 17.242 1.00 32.59 86 GLU A C 1
ATOM 619 O O . GLU A 1 86 ? -27.850 89.675 18.049 1.00 32.22 86 GLU A O 1
ATOM 625 N N . ALA A 1 87 ? -28.455 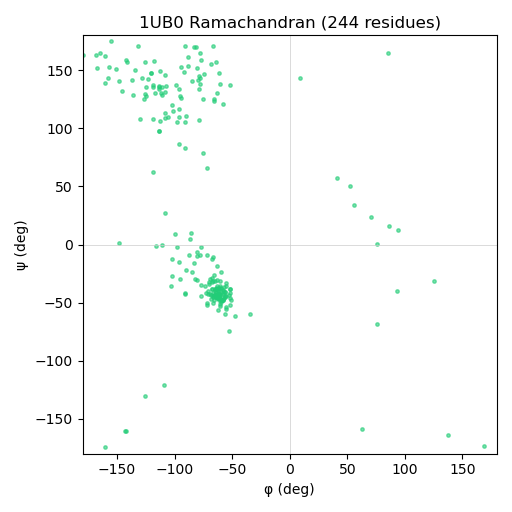90.206 15.954 1.00 31.65 87 ALA A N 1
ATOM 626 C CA . ALA A 1 87 ? -28.086 88.891 15.438 1.00 31.97 87 ALA A CA 1
ATOM 627 C C . ALA A 1 87 ? -26.579 88.710 15.600 1.00 31.96 87 ALA A C 1
ATOM 628 O O . ALA A 1 87 ? -26.108 87.634 15.977 1.00 32.33 87 ALA A O 1
ATOM 630 N N . VAL A 1 88 ? -25.825 89.773 15.323 1.00 31.12 88 VAL A N 1
ATOM 631 C CA . VAL A 1 88 ? -24.371 89.729 15.443 1.00 29.66 88 VAL A CA 1
ATOM 632 C C . VAL A 1 88 ? -23.952 89.472 16.887 1.00 30.41 88 VAL A C 1
ATOM 633 O O . VAL A 1 88 ? -23.073 88.653 17.146 1.00 31.18 88 VAL A O 1
ATOM 637 N N . ALA A 1 89 ? -24.584 90.164 17.829 1.00 31.03 89 ALA A N 1
ATOM 638 C CA . ALA A 1 89 ? -24.261 89.982 19.242 1.00 30.89 89 ALA A CA 1
ATOM 639 C C . ALA A 1 89 ? -24.552 88.539 19.667 1.00 30.48 89 ALA A C 1
ATOM 640 O O . ALA A 1 89 ? -23.748 87.904 20.348 1.00 30.10 89 ALA A O 1
ATOM 642 N N . GLU A 1 90 ? -25.705 88.024 19.263 1.00 30.86 90 GLU A N 1
ATOM 643 C CA . GLU A 1 90 ? -26.068 86.654 19.598 1.00 33.03 90 GLU A CA 1
ATOM 644 C C . GLU A 1 90 ? -25.023 85.685 19.034 1.00 31.80 90 GLU A C 1
ATOM 645 O O . GLU A 1 90 ? -24.545 84.802 19.744 1.00 30.31 90 GLU A O 1
ATOM 651 N N . ALA A 1 91 ? -24.660 85.864 17.763 1.00 28.66 91 ALA A N 1
ATOM 652 C CA . ALA A 1 91 ? -23.664 85.002 17.125 1.00 28.28 91 ALA A CA 1
ATOM 653 C C . ALA A 1 91 ? -22.311 85.096 17.824 1.00 29.77 91 ALA A C 1
ATOM 654 O O . ALA A 1 91 ? -21.675 84.074 18.109 1.00 28.65 91 ALA A O 1
ATOM 656 N N . VAL A 1 92 ? -21.865 86.322 18.089 1.00 28.39 92 VAL A N 1
ATOM 657 C CA . VAL A 1 92 ? -20.585 86.529 18.754 1.00 30.48 92 VAL A CA 1
ATOM 658 C C . VAL A 1 92 ? -20.553 85.826 20.110 1.00 31.90 92 VAL A C 1
ATOM 659 O O . VAL A 1 92 ? -19.539 85.248 20.495 1.00 33.26 92 VAL A O 1
ATOM 663 N N . ARG A 1 93 ? -21.667 85.876 20.829 1.00 32.33 93 ARG A N 1
ATOM 664 C CA . ARG A 1 93 ? -21.750 85.241 22.140 1.00 35.91 93 ARG A CA 1
ATOM 665 C C . ARG A 1 93 ? -21.784 83.722 21.989 1.00 34.55 93 ARG A C 1
ATOM 666 O O . ARG A 1 93 ? -20.994 83.007 22.596 1.00 34.86 93 ARG A O 1
ATOM 674 N N . ARG A 1 94 ? -22.703 83.245 21.162 1.00 35.21 94 ARG A N 1
ATOM 675 C CA . ARG A 1 94 ? -22.876 81.817 20.930 1.00 35.56 94 ARG A CA 1
ATOM 676 C C . ARG A 1 94 ? -21.629 81.090 20.450 1.00 34.98 94 ARG A C 1
ATOM 677 O O . ARG A 1 94 ? -21.350 79.975 20.897 1.00 35.09 94 ARG A O 1
ATOM 685 N N . PHE A 1 95 ? -20.871 81.713 19.551 1.00 31.73 95 PHE A N 1
ATOM 686 C CA . PHE A 1 95 ? -19.680 81.068 19.010 1.00 31.28 95 PHE A CA 1
ATOM 687 C C . PHE A 1 95 ? -18.370 81.504 19.640 1.00 31.37 95 PHE A C 1
ATOM 688 O O . PHE A 1 95 ? -17.300 81.141 19.158 1.00 32.43 95 PHE A O 1
ATOM 696 N N . GLY A 1 96 ? -18.460 82.272 20.723 1.00 33.25 96 GLY A N 1
ATOM 697 C CA . GLY A 1 96 ? -17.267 82.730 21.416 1.00 33.56 96 GLY A CA 1
ATOM 698 C C . GLY A 1 96 ? -16.238 83.421 20.538 1.00 34.28 96 GLY A C 1
ATOM 699 O O . GLY A 1 96 ? -15.053 83.081 20.568 1.00 32.75 96 GLY A O 1
ATOM 700 N N . VAL A 1 97 ? -16.684 84.393 19.750 1.00 33.83 97 VAL A N 1
ATOM 701 C CA . VAL A 1 97 ? -15.773 85.122 18.872 1.00 33.65 97 VAL A CA 1
ATOM 702 C C . VAL A 1 97 ? -15.007 86.157 19.698 1.00 33.47 97 VAL A C 1
ATOM 703 O O . VAL A 1 97 ? -15.571 87.167 20.118 1.00 34.22 97 VAL A O 1
ATOM 707 N N . ARG A 1 98 ? -13.722 85.891 19.929 1.00 34.03 98 ARG A N 1
ATOM 708 C CA . ARG A 1 98 ? -12.871 86.779 20.720 1.00 35.30 98 ARG A CA 1
ATOM 709 C C . ARG A 1 98 ? -11.404 86.564 20.369 1.00 33.02 98 ARG A C 1
ATOM 710 O O . ARG A 1 98 ? -11.019 85.478 19.936 1.00 34.43 98 ARG A O 1
ATOM 718 N N . PRO A 1 99 ? -10.566 87.603 20.534 1.00 30.56 99 PRO A N 1
ATOM 719 C CA . PRO A 1 99 ? -10.946 88.934 21.016 1.00 31.73 99 PRO A CA 1
ATOM 720 C C . PRO A 1 99 ? -11.686 89.696 19.915 1.00 31.54 99 PRO A C 1
ATOM 721 O O . PRO A 1 99 ? -11.394 89.516 18.728 1.00 30.87 99 PRO A O 1
ATOM 725 N N . LEU A 1 100 ? -12.637 90.537 20.312 1.00 30.46 100 LEU A N 1
ATOM 726 C CA . LEU A 1 100 ? -13.434 91.299 19.358 1.00 30.78 100 LEU A CA 1
ATOM 727 C C . LEU A 1 100 ? -13.172 92.803 19.379 1.00 32.25 100 LEU A C 1
ATOM 728 O O . LEU A 1 100 ? -13.184 93.440 20.438 1.00 31.18 100 LEU A O 1
ATOM 733 N N . VAL A 1 101 ? -12.938 93.361 18.196 1.00 31.13 101 VAL A N 1
ATOM 734 C CA . VAL A 1 101 ? -12.711 94.792 18.052 1.00 31.00 101 VAL A CA 1
ATOM 735 C C . VAL A 1 101 ? -13.973 95.384 17.434 1.00 31.50 101 VAL A C 1
ATOM 736 O O . VAL A 1 101 ? -14.273 95.137 16.263 1.00 31.05 101 VAL A O 1
ATOM 740 N N . VAL A 1 102 ? -14.720 96.149 18.222 1.00 29.80 102 VAL A N 1
ATOM 741 C CA . VAL A 1 102 ? -15.942 96.764 17.724 1.00 31.24 102 VAL A CA 1
ATOM 742 C C . VAL A 1 102 ? -15.671 98.195 17.282 1.00 33.82 102 VAL A C 1
ATOM 743 O O . VAL A 1 102 ? -15.400 99.071 18.106 1.00 34.75 102 VAL A O 1
ATOM 747 N N . ASP A 1 103 ? -15.726 98.415 15.972 1.00 34.65 103 ASP A N 1
ATOM 748 C CA . ASP A 1 103 ? -15.505 99.736 15.393 1.00 36.63 103 ASP A CA 1
ATOM 749 C C . ASP A 1 103 ? -16.894 100.316 15.144 1.00 38.26 103 ASP A C 1
ATOM 750 O O . ASP A 1 103 ? -17.583 99.907 14.213 1.00 38.28 103 ASP A O 1
ATOM 755 N N . PRO A 1 104 ? -17.320 101.279 15.978 1.00 41.86 104 PRO A N 1
ATOM 756 C CA . PRO A 1 104 ? -18.632 101.927 15.879 1.00 45.18 104 PRO A CA 1
ATOM 757 C C . PRO A 1 104 ? -19.196 102.127 14.473 1.00 49.35 104 PRO A C 1
ATOM 758 O O . PRO A 1 104 ? -20.267 101.611 14.159 1.00 52.99 104 PRO A O 1
ATOM 762 N N . VAL A 1 105 ? -18.485 102.867 13.631 1.00 52.48 105 VAL A N 1
ATOM 763 C CA . VAL A 1 105 ? -18.947 103.122 12.268 1.00 56.24 105 VAL A CA 1
ATOM 764 C C . VAL A 1 105 ? -20.450 103.401 12.269 1.00 59.17 105 VAL A C 1
ATOM 765 O O . VAL A 1 105 ? -21.225 102.714 11.604 1.00 59.18 105 VAL A O 1
ATOM 769 N N . MET A 1 106 ? -20.854 104.412 13.032 1.00 62.92 106 MET A N 1
ATOM 770 C CA . MET A 1 106 ? -22.261 104.784 13.131 1.00 66.02 106 MET A CA 1
ATOM 771 C C . MET A 1 106 ? -22.726 105.569 11.911 1.00 66.49 106 MET A C 1
ATOM 772 O O . MET A 1 106 ? -23.741 105.234 11.299 1.00 67.77 106 MET A O 1
ATOM 777 N N . ALA A 1 116 ? -29.212 105.160 12.739 1.00 61.42 116 ALA A N 1
ATOM 778 C CA . ALA A 1 116 ? -30.503 105.017 13.398 1.00 61.34 116 ALA A CA 1
ATOM 779 C C . ALA A 1 116 ? -30.327 105.063 14.907 1.00 62.10 116 ALA A C 1
ATOM 780 O O . ALA A 1 116 ? -29.342 104.559 15.448 1.00 62.13 116 ALA A O 1
ATOM 782 N N . LYS A 1 117 ? -31.292 105.673 15.584 1.00 62.10 117 LYS A N 1
ATOM 783 C CA . LYS A 1 117 ? -31.249 105.789 17.034 1.00 62.27 117 LYS A CA 1
ATOM 784 C C . LYS A 1 117 ? -31.240 104.395 17.657 1.00 60.64 117 LYS A C 1
ATOM 785 O O . LYS A 1 117 ? -30.442 104.100 18.548 1.00 60.88 117 LYS A O 1
ATOM 791 N N . GLU A 1 118 ? -32.134 103.543 17.167 1.00 59.13 118 GLU A N 1
ATOM 792 C CA . GLU A 1 118 ? -32.281 102.176 17.654 1.00 58.49 118 GLU A CA 1
ATOM 793 C C . GLU A 1 118 ? -31.031 101.315 17.480 1.00 55.77 118 GLU A C 1
ATOM 794 O O . GLU A 1 118 ? -30.682 100.533 18.364 1.00 55.65 118 GLU A O 1
ATOM 800 N N . ALA A 1 119 ? -30.366 101.450 16.339 1.00 53.11 119 ALA A N 1
ATOM 801 C CA . ALA A 1 119 ? -29.167 100.666 16.075 1.00 50.82 119 ALA A CA 1
ATOM 802 C C . ALA A 1 119 ? -28.087 100.989 17.100 1.00 49.91 119 ALA A C 1
ATOM 803 O O . ALA A 1 119 ? -27.406 100.093 17.604 1.00 47.90 119 ALA A O 1
ATOM 805 N N . ALA A 1 120 ? -27.938 102.274 17.409 1.00 49.08 120 ALA A N 1
ATOM 806 C CA . ALA A 1 120 ? -26.945 102.716 18.378 1.00 47.90 120 ALA A CA 1
ATOM 807 C C . ALA A 1 120 ? -27.237 102.115 19.750 1.00 47.21 120 ALA A C 1
ATOM 808 O O . ALA A 1 120 ? -26.322 101.753 20.490 1.00 47.84 120 ALA A O 1
ATOM 810 N N . ALA A 1 121 ? -28.519 102.006 20.082 1.00 46.46 121 ALA A N 1
ATOM 811 C CA . ALA A 1 121 ? -28.927 101.446 21.365 1.00 44.97 121 ALA A CA 1
ATOM 812 C C . ALA A 1 121 ? -28.554 99.969 21.435 1.00 44.38 121 ALA A C 1
ATOM 813 O O . ALA A 1 121 ? -27.987 99.509 22.427 1.00 43.57 121 ALA A O 1
ATOM 815 N N . ALA A 1 122 ? -28.877 99.228 20.380 1.00 43.44 122 ALA A N 1
ATOM 816 C CA . ALA A 1 122 ? -28.565 97.805 20.330 1.00 43.01 122 ALA A CA 1
ATOM 817 C C . ALA A 1 122 ? -27.055 97.612 20.414 1.00 42.55 122 ALA A C 1
ATOM 818 O O . ALA A 1 122 ? -26.565 96.731 21.120 1.00 43.78 122 ALA A O 1
ATOM 820 N N . LEU A 1 123 ? -26.318 98.449 19.695 1.00 43.38 123 LEU A N 1
ATOM 821 C CA . LEU A 1 123 ? -24.863 98.373 19.693 1.00 43.19 123 LEU A CA 1
ATOM 822 C C . LEU A 1 123 ? -24.313 98.469 21.114 1.00 44.25 123 LEU A C 1
ATOM 823 O O . LEU A 1 123 ? -23.572 97.598 21.571 1.00 43.54 123 LEU A O 1
ATOM 828 N N . LYS A 1 124 ? -24.689 99.536 21.807 1.00 45.51 124 LYS A N 1
ATOM 829 C CA . LYS A 1 124 ? -24.232 99.775 23.170 1.00 46.74 124 LYS A CA 1
ATOM 830 C C . LYS A 1 124 ? -24.664 98.707 24.174 1.00 45.64 124 LYS A C 1
ATOM 831 O O . LYS A 1 124 ? -23.854 98.229 24.969 1.00 45.67 124 LYS A O 1
ATOM 837 N N . GLU A 1 125 ? -25.934 98.323 24.126 1.00 45.19 125 GLU A N 1
ATOM 838 C CA . GLU A 1 125 ? -26.468 97.335 25.058 1.00 47.45 125 GLU A CA 1
ATOM 839 C C . GLU A 1 125 ? -26.108 95.881 24.770 1.00 46.51 125 GLU A C 1
ATOM 840 O O . GLU A 1 125 ? -25.751 95.136 25.681 1.00 45.52 125 GLU A O 1
ATOM 846 N N . ARG A 1 126 ? -26.199 95.478 23.508 1.00 45.28 126 ARG A N 1
ATOM 847 C CA . ARG A 1 126 ? -25.919 94.097 23.144 1.00 44.41 126 ARG A CA 1
ATOM 848 C C . ARG A 1 126 ? -24.487 93.763 22.751 1.00 42.26 126 ARG A C 1
ATOM 849 O O . ARG A 1 126 ? -23.957 92.734 23.163 1.00 41.99 126 ARG A O 1
ATOM 857 N N . LEU A 1 127 ? -23.855 94.627 21.964 1.00 39.47 127 LEU A N 1
ATOM 858 C CA . LEU A 1 127 ? -22.510 94.341 21.480 1.00 36.71 127 LEU A CA 1
ATOM 859 C C . LEU A 1 127 ? -21.326 94.831 22.306 1.00 36.33 127 LEU A C 1
ATOM 860 O O . LEU A 1 127 ? -20.343 94.106 22.452 1.00 36.16 127 LEU A O 1
ATOM 865 N N . PHE A 1 128 ? -21.398 96.048 22.837 1.00 36.54 128 PHE A N 1
ATOM 866 C CA . PHE A 1 128 ? -20.293 96.580 23.639 1.00 37.59 128 PHE A CA 1
ATOM 867 C C . PHE A 1 128 ? -19.842 95.658 24.776 1.00 37.47 128 PHE A C 1
ATOM 868 O O . PHE A 1 128 ? -18.647 95.550 25.059 1.00 36.68 128 PHE A O 1
ATOM 876 N N . PRO A 1 129 ? -20.787 94.983 25.447 1.00 38.77 129 PRO A N 1
ATOM 877 C CA . PRO A 1 129 ? -20.389 94.087 26.541 1.00 38.66 129 PRO A CA 1
ATOM 878 C C . PRO A 1 129 ? -19.525 92.913 26.076 1.00 38.15 129 PRO A C 1
ATOM 879 O O . PRO A 1 129 ? -18.827 92.290 26.875 1.00 38.24 129 PRO A O 1
ATOM 883 N N . LEU A 1 130 ? -19.565 92.623 24.779 1.00 36.47 130 LEU A N 1
ATOM 884 C CA . LEU A 1 130 ? -18.810 91.505 24.216 1.00 35.28 130 LEU A CA 1
ATOM 885 C C . LEU A 1 130 ? -17.488 91.939 23.594 1.00 35.19 130 LEU A C 1
ATOM 886 O O . LEU A 1 130 ? -16.699 91.107 23.126 1.00 33.78 130 LEU A O 1
ATOM 891 N N . ALA A 1 131 ? -17.240 93.240 23.603 1.00 34.40 131 ALA A N 1
ATOM 892 C CA . ALA A 1 131 ? -16.034 93.784 22.998 1.00 34.71 131 ALA A CA 1
ATOM 893 C C . ALA A 1 131 ? -14.786 93.790 23.861 1.00 36.08 131 ALA A C 1
ATOM 894 O O . ALA A 1 131 ? -14.837 94.062 25.060 1.00 37.59 131 ALA A O 1
ATOM 896 N N . ASP A 1 132 ? -13.657 93.490 23.234 1.00 35.71 132 ASP A N 1
ATOM 897 C CA . ASP A 1 132 ? -12.375 93.522 23.921 1.00 36.79 132 ASP A CA 1
ATOM 898 C C . ASP A 1 132 ? -11.851 94.943 23.727 1.00 36.66 132 ASP A C 1
ATOM 899 O O . ASP A 1 132 ? -11.016 95.427 24.493 1.00 35.50 132 ASP A O 1
ATOM 904 N N . LEU A 1 133 ? -12.369 95.605 22.694 1.00 34.22 133 LEU A N 1
ATOM 905 C CA . LEU A 1 133 ? -11.994 96.979 22.378 1.00 33.40 133 LEU A CA 1
ATOM 906 C C . LEU A 1 133 ? -13.035 97.658 21.495 1.00 34.35 133 LEU A C 1
ATOM 907 O O . LEU A 1 133 ? -13.591 97.044 20.576 1.00 34.21 133 LEU A O 1
ATOM 912 N N . VAL A 1 134 ? -13.312 98.921 21.795 1.00 34.19 134 VAL A N 1
ATOM 913 C CA . VAL A 1 134 ? -14.233 99.719 20.993 1.00 35.32 134 VAL A CA 1
ATOM 914 C C . VAL A 1 134 ? -13.378 100.876 20.473 1.00 35.37 134 VAL A C 1
ATOM 915 O O . VAL A 1 134 ? -12.584 101.453 21.221 1.00 35.86 134 VAL A O 1
ATOM 919 N N . THR A 1 135 ? -13.522 101.202 19.192 1.00 34.36 135 THR A N 1
ATOM 920 C CA . THR A 1 135 ? -12.719 102.259 18.585 1.00 34.88 135 THR A CA 1
ATOM 921 C C . THR A 1 135 ? -13.524 103.440 18.040 1.00 35.79 135 THR A C 1
ATOM 922 O O . THR A 1 135 ? -13.506 103.719 16.845 1.00 36.49 135 THR A O 1
ATOM 926 N N . PRO A 1 136 ? -14.236 104.158 18.916 1.00 38.03 136 PRO A N 1
ATOM 927 C CA . PRO A 1 136 ? -15.027 105.304 18.459 1.00 39.21 136 PRO A CA 1
ATOM 928 C C . PRO A 1 136 ? -14.167 106.553 18.271 1.00 41.27 136 PRO A C 1
ATOM 929 O O . PRO A 1 136 ? -13.132 106.697 18.921 1.00 40.06 136 PRO A O 1
ATOM 933 N N . ASN A 1 137 ? -14.577 107.437 17.364 1.00 43.45 137 ASN A N 1
ATOM 934 C CA . ASN A 1 137 ? -13.857 108.690 17.166 1.00 47.16 137 ASN A CA 1
ATOM 935 C C . ASN A 1 137 ? -14.533 109.673 18.120 1.00 48.84 137 ASN A C 1
ATOM 936 O O . ASN A 1 137 ? -15.571 109.349 18.703 1.00 47.66 137 ASN A O 1
ATOM 941 N N . ARG A 1 138 ? -13.962 110.862 18.285 1.00 52.07 138 ARG A N 1
ATOM 942 C CA . ARG A 1 138 ? -14.542 111.838 19.205 1.00 54.40 138 ARG A CA 1
ATOM 943 C C . ARG A 1 138 ? -16.028 112.059 18.953 1.00 55.12 138 ARG A C 1
ATOM 944 O O . ARG A 1 138 ? -16.830 112.041 19.885 1.00 55.30 138 ARG A O 1
ATOM 952 N N . LEU A 1 139 ? -16.393 112.263 17.694 1.00 56.45 139 LEU A N 1
ATOM 95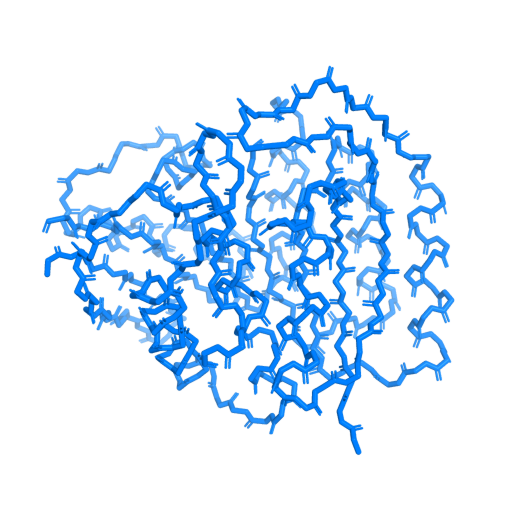3 C CA . LEU A 1 139 ? -17.790 112.482 17.336 1.00 58.32 139 LEU A CA 1
ATOM 954 C C . LEU A 1 139 ? -18.639 111.314 17.827 1.00 58.81 139 LEU A C 1
ATOM 955 O O . LEU A 1 139 ? -19.560 111.492 18.626 1.00 59.13 139 LEU A O 1
ATOM 960 N N . GLU A 1 140 ? -18.319 110.119 17.343 1.00 58.94 140 GLU A N 1
ATOM 961 C CA . GLU A 1 140 ? -19.034 108.911 17.729 1.00 58.56 140 GLU A CA 1
ATOM 962 C C . GLU A 1 140 ? -19.101 108.796 19.246 1.00 58.75 140 GLU A C 1
ATOM 963 O O . GLU A 1 140 ? -20.138 108.439 19.804 1.00 58.57 140 GLU A O 1
ATOM 969 N N . ALA A 1 141 ? -17.991 109.107 19.907 1.00 59.48 141 ALA A N 1
ATOM 970 C CA . ALA A 1 141 ? -17.929 109.047 21.361 1.00 60.78 141 ALA A CA 1
ATOM 971 C C . ALA A 1 141 ? -18.991 109.967 21.951 1.00 62.36 141 ALA A C 1
ATOM 972 O O . ALA A 1 141 ? -19.736 109.575 22.850 1.00 62.65 141 ALA A O 1
ATOM 974 N N . GLU A 1 142 ? -19.057 111.193 21.439 1.00 63.96 142 GLU A N 1
ATOM 975 C CA . GLU A 1 142 ? -20.037 112.162 21.912 1.00 65.85 142 GLU A CA 1
ATOM 976 C C . GLU A 1 142 ? -21.450 111.654 21.654 1.00 66.70 142 GLU A C 1
ATOM 977 O O . GLU A 1 142 ? -22.326 111.779 22.507 1.00 66.68 142 GLU A O 1
ATOM 983 N N . ALA A 1 143 ? -21.665 111.078 20.476 1.00 67.01 143 ALA A N 1
ATOM 984 C CA . ALA A 1 143 ? -22.974 110.549 20.115 1.00 68.19 143 ALA A CA 1
ATOM 985 C C . ALA A 1 143 ? -23.395 109.447 21.086 1.00 68.93 143 ALA A C 1
ATOM 986 O O . ALA A 1 143 ? -24.493 109.483 21.642 1.00 69.24 143 ALA A O 1
ATOM 988 N N . LEU A 1 144 ? -22.514 108.473 21.288 1.00 69.64 144 LEU A N 1
ATOM 989 C CA . LEU A 1 144 ? -22.789 107.356 22.187 1.00 70.20 144 LEU A CA 1
ATOM 990 C C . LEU A 1 144 ? -23.071 107.809 23.617 1.00 70.64 144 LEU A C 1
ATOM 991 O O . LEU A 1 144 ? -24.042 107.370 24.234 1.00 70.26 144 LEU A O 1
ATOM 996 N N . LEU A 1 145 ? -22.219 108.685 24.140 1.00 71.90 145 LEU A N 1
ATOM 997 C CA . LEU A 1 145 ? -22.371 109.185 25.503 1.00 73.52 145 LEU A CA 1
ATOM 998 C C . LEU A 1 145 ? -23.369 110.332 25.612 1.00 74.66 145 LEU A C 1
ATOM 999 O O . LEU A 1 145 ? -24.019 110.505 26.644 1.00 74.78 145 LEU A O 1
ATOM 1004 N N . GLY A 1 146 ? -23.486 111.114 24.544 1.00 75.98 146 GLY A N 1
ATOM 1005 C CA . GLY A 1 146 ? -24.393 112.246 24.551 1.00 77.37 146 GLY A CA 1
ATOM 1006 C C . GLY A 1 146 ? -23.650 113.499 24.974 1.00 78.55 146 GLY A C 1
ATOM 1007 O O . GLY A 1 146 ? -23.858 114.579 24.419 1.00 78.77 146 GLY A O 1
ATOM 1008 N N . ARG A 1 147 ? -22.773 113.345 25.962 1.00 79.39 147 ARG A N 1
ATOM 1009 C CA . ARG A 1 147 ? -21.977 114.452 26.481 1.00 80.04 147 ARG A CA 1
ATOM 1010 C C . ARG A 1 147 ? -21.040 114.991 25.401 1.00 80.56 147 ARG A C 1
ATOM 1011 O O . ARG A 1 147 ? -20.717 114.291 24.441 1.00 81.00 147 ARG A O 1
ATOM 1019 N N . PRO A 1 148 ? -20.598 116.250 25.545 1.00 80.78 148 PRO A N 1
ATOM 1020 C CA . PRO A 1 148 ? -19.691 116.872 24.576 1.00 80.80 148 PRO A CA 1
ATOM 1021 C C . PRO A 1 148 ? -18.228 116.662 24.971 1.00 80.52 148 PRO A C 1
ATOM 1022 O O . PRO A 1 148 ? -17.906 116.579 26.156 1.00 80.58 148 PRO A O 1
ATOM 1026 N N . ILE A 1 149 ? -17.349 116.574 23.978 1.00 80.19 149 ILE A N 1
ATOM 1027 C CA . ILE A 1 149 ? -15.924 116.379 24.231 1.00 80.29 149 ILE A CA 1
ATOM 1028 C C . ILE A 1 149 ? -15.137 117.464 23.504 1.00 80.41 149 ILE A C 1
ATOM 1029 O O . ILE A 1 149 ? -15.272 117.630 22.293 1.00 80.54 149 ILE A O 1
ATOM 1034 N N . ARG A 1 150 ? -14.310 118.195 24.245 1.00 80.91 150 ARG A N 1
ATOM 1035 C CA . ARG A 1 150 ? -13.528 119.278 23.661 1.00 81.50 150 ARG A CA 1
ATOM 1036 C C . ARG A 1 150 ? -12.169 119.508 24.322 1.00 81.50 150 ARG A C 1
ATOM 1037 O O . ARG A 1 150 ? -11.429 120.410 23.928 1.00 81.45 150 ARG A O 1
ATOM 1045 N N . THR A 1 151 ? -11.840 118.697 25.323 1.00 81.23 151 THR A N 1
ATOM 1046 C CA . THR A 1 151 ? -10.558 118.818 26.011 1.00 81.07 151 THR A CA 1
ATOM 1047 C C . THR A 1 151 ? -10.003 117.436 26.341 1.00 80.84 151 THR A C 1
ATOM 1048 O O . THR A 1 151 ? -10.753 116.465 26.435 1.00 80.48 151 THR A O 1
ATOM 1052 N N . LEU A 1 152 ? -8.688 117.353 26.518 1.00 80.70 152 LEU A N 1
ATOM 1053 C CA . LEU A 1 152 ? -8.042 116.084 26.828 1.00 80.59 152 LEU A CA 1
ATOM 1054 C C . LEU A 1 152 ? -8.664 115.458 28.0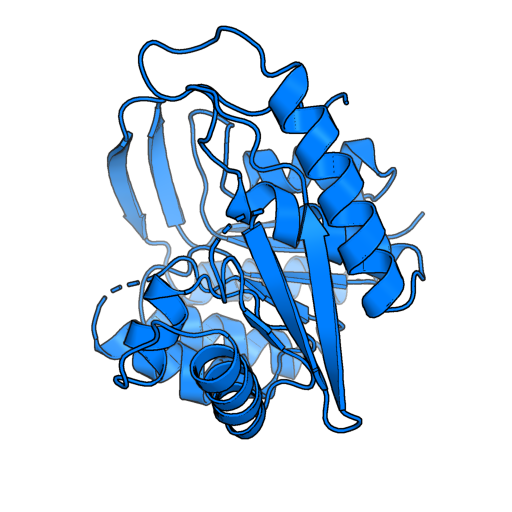73 1.00 80.24 152 LEU A C 1
ATOM 1055 O O . LEU A 1 152 ? -9.091 114.304 28.046 1.00 80.45 152 LEU A O 1
ATOM 1060 N N . LYS A 1 153 ? -8.715 116.221 29.160 1.00 79.61 153 LYS A N 1
ATOM 1061 C CA . LYS A 1 153 ? -9.294 115.729 30.406 1.00 79.53 153 LYS A CA 1
ATOM 1062 C C . LYS A 1 153 ? -10.721 115.246 30.195 1.00 78.56 153 LYS A C 1
ATOM 1063 O O . LYS A 1 153 ? -11.127 114.220 30.739 1.00 78.26 153 LYS A O 1
ATOM 1069 N N . GLU A 1 154 ? -11.479 115.993 29.400 1.00 77.73 154 GLU A N 1
ATOM 1070 C CA . GLU A 1 154 ? -12.863 115.644 29.118 1.00 77.30 154 GLU A CA 1
ATOM 1071 C C . GLU A 1 154 ? -12.915 114.387 28.254 1.00 76.71 154 GLU A C 1
ATOM 1072 O O . GLU A 1 154 ? -13.863 113.602 28.330 1.00 75.84 154 GLU A O 1
ATOM 1078 N N . ALA A 1 155 ? -11.884 114.205 27.435 1.00 75.16 155 ALA A N 1
ATOM 1079 C CA . ALA A 1 155 ? -11.796 113.046 26.560 1.00 74.27 155 ALA A CA 1
ATOM 1080 C C . ALA A 1 155 ? -11.514 111.801 27.392 1.00 73.73 155 ALA A C 1
ATOM 1081 O O . ALA A 1 155 ? -12.109 110.748 27.167 1.00 73.07 155 ALA A O 1
ATOM 1083 N N . GLU A 1 156 ? -10.606 111.928 28.355 1.00 73.01 156 GLU A N 1
ATOM 1084 C CA . GLU A 1 156 ? -10.255 110.808 29.217 1.00 72.44 156 GLU A CA 1
ATOM 1085 C C . GLU A 1 156 ? -11.469 110.340 30.009 1.00 71.48 156 GLU A C 1
ATOM 1086 O O . GLU A 1 156 ? -11.661 109.141 30.214 1.00 71.39 156 GLU A O 1
ATOM 1092 N N . GLU A 1 157 ? -12.286 111.288 30.457 1.00 70.03 157 GLU A N 1
ATOM 1093 C CA . GLU A 1 157 ? -13.484 110.943 31.209 1.00 68.88 157 GLU A CA 1
ATOM 1094 C C . GLU A 1 157 ? -14.417 110.182 30.278 1.00 66.89 157 GLU A C 1
ATOM 1095 O O . GLU A 1 157 ? -15.068 109.218 30.682 1.00 66.92 157 GLU A O 1
ATOM 1101 N N . ALA A 1 158 ? -14.472 110.625 29.026 1.00 64.49 158 ALA A N 1
ATOM 1102 C CA . ALA A 1 158 ? -15.316 109.991 28.021 1.00 62.38 158 ALA A CA 1
ATOM 1103 C C . ALA A 1 158 ? -14.893 108.537 27.840 1.00 60.83 158 ALA A C 1
ATOM 1104 O O . ALA A 1 158 ? -15.715 107.626 27.921 1.00 59.78 158 ALA A O 1
ATOM 1106 N N . ALA A 1 159 ? -13.603 108.330 27.596 1.00 59.76 159 ALA A N 1
ATOM 1107 C CA . ALA A 1 159 ? -13.062 106.991 27.414 1.00 59.67 159 ALA A CA 1
ATOM 1108 C C . ALA A 1 159 ? -13.487 106.104 28.579 1.00 59.69 159 ALA A C 1
ATOM 1109 O O . ALA A 1 159 ? -14.033 105.020 28.376 1.00 59.57 159 ALA A O 1
ATOM 1111 N N . LYS A 1 160 ? -13.240 106.575 29.799 1.00 59.51 160 LYS A N 1
ATOM 1112 C CA . LYS A 1 160 ? -13.605 105.821 30.994 1.00 59.46 160 LYS A CA 1
ATOM 1113 C C . LYS A 1 160 ? -15.109 105.588 31.060 1.00 58.09 160 LYS A C 1
ATOM 1114 O O . LYS A 1 160 ? -15.562 104.540 31.517 1.00 58.24 160 LYS A O 1
ATOM 1120 N N . ALA A 1 161 ? -15.881 106.567 30.601 1.00 56.79 161 ALA A N 1
ATOM 1121 C CA . ALA A 1 161 ? -17.334 106.452 30.608 1.00 56.67 161 ALA A CA 1
ATOM 1122 C C . ALA A 1 161 ? -17.796 105.313 29.702 1.00 56.31 161 ALA A C 1
ATOM 1123 O O . ALA A 1 161 ? -18.675 104.533 30.072 1.00 57.32 161 ALA A O 1
ATOM 1125 N N . LEU A 1 162 ? -17.207 105.219 28.513 1.00 54.96 162 LEU A N 1
ATOM 1126 C CA . LEU A 1 162 ? -17.569 104.167 27.568 1.00 53.86 162 LEU A CA 1
ATOM 1127 C C . LEU A 1 162 ? -17.154 102.806 28.106 1.00 53.19 162 LEU A C 1
ATOM 1128 O O . LEU A 1 162 ? -17.803 101.794 27.843 1.00 52.41 162 LEU A O 1
ATOM 1133 N N . LEU A 1 163 ? -16.067 102.794 28.867 1.00 52.68 163 LEU A N 1
ATOM 1134 C CA . LEU A 1 163 ? -15.549 101.570 29.455 1.00 52.82 163 LEU A CA 1
ATOM 1135 C C . LEU A 1 163 ? -16.587 100.943 30.387 1.00 53.35 163 LEU A C 1
ATOM 1136 O O . LEU A 1 163 ? -16.659 99.719 30.522 1.00 52.88 163 LEU A O 1
ATOM 1141 N N . ALA A 1 164 ? -17.397 101.790 31.016 1.00 52.57 164 ALA A N 1
ATOM 1142 C CA . ALA A 1 164 ? -18.425 101.332 31.944 1.00 51.94 164 ALA A CA 1
ATOM 1143 C C . ALA A 1 164 ? -19.587 100.657 31.231 1.00 52.38 164 ALA A C 1
ATOM 1144 O O . ALA A 1 164 ? -20.457 100.065 31.873 1.00 52.63 164 ALA A O 1
ATOM 1146 N N . LEU A 1 165 ? -19.606 100.747 29.905 1.00 51.64 165 LEU A N 1
ATOM 1147 C CA . LEU A 1 165 ? -20.677 100.133 29.130 1.00 49.60 165 LEU A CA 1
ATOM 1148 C C . LEU A 1 165 ? -20.450 98.639 28.932 1.00 47.63 165 LEU A C 1
ATOM 1149 O O . LEU A 1 165 ? -21.312 97.942 28.406 1.00 46.95 165 LEU A O 1
ATOM 1154 N N . GLY A 1 166 ? -19.291 98.147 29.354 1.00 45.95 166 GLY A N 1
ATOM 1155 C CA . GLY A 1 166 ? -19.014 96.730 29.208 1.00 45.19 166 GLY A CA 1
ATOM 1156 C C . GLY A 1 166 ? -17.738 96.344 28.482 1.00 44.67 166 GLY A C 1
ATOM 1157 O O . GLY A 1 166 ? -17.170 95.298 28.791 1.00 45.47 166 GLY A O 1
ATOM 1158 N N . PRO A 1 167 ? -17.261 97.136 27.505 1.00 44.68 167 PRO A N 1
ATOM 1159 C CA . PRO A 1 167 ? -16.025 96.746 26.815 1.00 44.66 167 PRO A CA 1
ATOM 1160 C C . PRO A 1 167 ? -14.816 96.671 27.743 1.00 44.82 167 PRO A C 1
ATOM 1161 O O . PRO A 1 167 ? -14.712 97.425 28.712 1.00 45.43 167 PRO A O 1
ATOM 1165 N N . LYS A 1 168 ? -13.906 95.751 27.437 1.00 43.20 168 LYS A N 1
ATOM 1166 C CA . LYS A 1 168 ? -12.707 95.553 28.237 1.00 43.44 168 LYS A CA 1
ATOM 1167 C C . LYS A 1 168 ? -11.641 96.609 27.978 1.00 42.49 168 LYS A C 1
ATOM 1168 O O . LYS A 1 168 ? -10.637 96.674 28.687 1.00 41.93 168 LYS A O 1
ATOM 1174 N N . ALA A 1 169 ? -11.861 97.436 26.961 1.00 40.97 169 ALA A N 1
ATOM 1175 C CA . ALA A 1 169 ? -10.916 98.493 26.615 1.00 39.38 169 ALA A CA 1
ATOM 1176 C C . ALA A 1 169 ? -11.555 99.468 25.634 1.00 39.89 169 ALA A C 1
ATOM 1177 O O . ALA A 1 169 ? -12.443 99.093 24.861 1.00 38.87 169 ALA A O 1
ATOM 1179 N N . VAL A 1 170 ? -11.097 100.716 25.663 1.00 39.34 170 VAL A N 1
ATOM 1180 C CA . VAL A 1 170 ? -11.639 101.748 24.789 1.00 39.23 170 VAL A CA 1
ATOM 1181 C C . VAL A 1 170 ? -10.566 102.624 24.157 1.00 40.50 170 VAL A C 1
ATOM 1182 O O . VAL A 1 170 ? -9.692 103.158 24.845 1.00 39.22 170 VAL A O 1
ATOM 1186 N N . LEU A 1 171 ? -10.640 102.756 22.838 1.00 38.27 171 LEU A N 1
ATOM 1187 C CA . LEU A 1 171 ? -9.716 103.596 22.098 1.00 39.44 171 LEU A CA 1
ATOM 1188 C C . LEU A 1 171 ? -10.540 104.742 21.530 1.00 40.33 171 LEU A C 1
ATOM 1189 O O . LEU A 1 171 ? -11.212 104.589 20.508 1.00 40.12 171 LEU A O 1
ATOM 1194 N N . LEU A 1 172 ? -10.516 105.880 22.214 1.00 41.81 172 LEU A N 1
ATOM 1195 C CA . LEU A 1 172 ? -11.254 107.047 21.752 1.00 42.10 172 LEU A CA 1
ATOM 1196 C C . LEU A 1 172 ? -10.274 107.804 20.869 1.00 43.25 172 LEU A C 1
ATOM 1197 O O . LEU A 1 172 ? -9.284 108.355 21.351 1.00 42.60 172 LEU A O 1
ATOM 1202 N N . LYS A 1 173 ? -10.544 107.805 19.568 1.00 43.23 173 LYS A N 1
ATOM 1203 C CA . LYS A 1 173 ? -9.676 108.462 18.602 1.00 45.96 173 LYS A CA 1
ATOM 1204 C C . LYS A 1 173 ? -9.873 109.971 18.545 1.00 48.29 173 LYS A C 1
ATOM 1205 O O . LYS A 1 173 ? -10.986 110.470 18.697 1.00 48.25 173 LYS A O 1
ATOM 1211 N N . GLY A 1 174 ? -8.777 110.689 18.317 1.00 51.51 174 GLY A N 1
ATOM 1212 C CA . GLY A 1 174 ? -8.838 112.135 18.234 1.00 56.32 174 GLY A CA 1
ATOM 1213 C C . GLY A 1 174 ? -9.446 112.754 19.473 1.00 59.29 174 GLY A C 1
ATOM 1214 O O . GLY A 1 174 ? -10.141 113.765 19.388 1.00 59.54 174 GLY A O 1
ATOM 1215 N N . GLY A 1 175 ? -9.187 112.139 20.624 1.00 62.58 175 GLY A N 1
ATOM 1216 C CA . GLY A 1 175 ? -9.717 112.648 21.877 1.00 66.32 175 GLY A CA 1
ATOM 1217 C C . GLY A 1 175 ? -9.335 114.099 22.094 1.00 69.36 175 GLY A C 1
ATOM 1218 O O . GLY A 1 175 ? -10.110 114.885 22.641 1.00 69.49 175 GLY A O 1
ATOM 1219 N N . HIS A 1 176 ? -8.129 114.455 21.668 1.00 72.04 176 HIS A N 1
ATOM 1220 C CA . HIS A 1 176 ? -7.652 115.821 21.802 1.00 75.08 176 HIS A CA 1
ATOM 1221 C C . HIS A 1 176 ? -6.770 116.173 20.612 1.00 75.75 176 HIS A C 1
ATOM 1222 O O . HIS A 1 176 ? -5.882 115.409 20.229 1.00 75.74 176 HIS A O 1
ATOM 1229 N N . LEU A 1 177 ? -7.031 117.337 20.029 1.00 76.56 177 LEU A N 1
ATOM 1230 C CA . LEU A 1 177 ? -6.284 117.811 18.873 1.00 77.24 177 LEU A CA 1
ATOM 1231 C C . LEU A 1 177 ? -5.245 118.851 19.280 1.00 77.60 177 LEU A C 1
ATOM 1232 O O . LEU A 1 177 ? -4.253 118.530 19.936 1.00 77.80 177 LEU A O 1
ATOM 1237 N N . GLU A 1 181 ? 0.114 115.891 17.964 1.00 70.32 181 GLU A N 1
ATOM 1238 C CA . GLU A 1 181 ? -0.917 116.643 17.256 1.00 70.27 181 GLU A CA 1
ATOM 1239 C C . GLU A 1 181 ? -2.287 116.053 17.578 1.00 68.95 181 GLU A C 1
ATOM 1240 O O . GLU A 1 181 ? -3.064 116.634 18.339 1.00 69.13 181 GLU A O 1
ATOM 1246 N N . ALA A 1 182 ? -2.578 114.899 16.987 1.00 66.84 182 ALA A N 1
ATOM 1247 C CA . ALA A 1 182 ? -3.840 114.211 17.228 1.00 64.05 182 ALA A CA 1
ATOM 1248 C C . ALA A 1 182 ? -3.543 113.076 18.199 1.00 62.21 182 ALA A C 1
ATOM 1249 O O . ALA A 1 182 ? -2.734 112.196 17.901 1.00 61.65 182 ALA A O 1
ATOM 1251 N N . VAL A 1 183 ? -4.187 113.098 19.362 1.00 60.24 183 VAL A N 1
ATOM 1252 C CA . VAL A 1 183 ? -3.955 112.062 20.362 1.00 59.20 183 VAL A CA 1
ATOM 1253 C C . VAL A 1 183 ? -5.167 111.173 20.620 1.00 56.85 183 VAL A C 1
ATOM 1254 O O . VAL A 1 183 ? -6.296 111.652 20.751 1.00 55.90 183 VAL A O 1
ATOM 1258 N N . ASP A 1 184 ? -4.919 109.870 20.684 1.00 54.35 184 ASP A N 1
ATOM 1259 C CA . ASP A 1 184 ? -5.973 108.901 20.941 1.00 51.42 184 ASP A CA 1
ATOM 1260 C C . ASP A 1 184 ? -5.776 108.354 22.350 1.00 50.31 184 ASP A C 1
ATOM 1261 O O . ASP A 1 184 ? -4.645 108.200 22.813 1.00 49.36 184 ASP A O 1
ATOM 1266 N N . LEU A 1 185 ? -6.876 108.060 23.031 1.00 48.07 185 LEU A N 1
ATOM 1267 C CA . LEU A 1 185 ? -6.796 107.546 24.386 1.00 47.64 185 LEU A CA 1
ATOM 1268 C C . LEU A 1 185 ? -7.229 106.090 24.480 1.00 45.93 185 LEU A C 1
ATOM 1269 O O . LEU A 1 185 ? -8.297 105.719 23.996 1.00 45.58 185 LEU A O 1
ATOM 1274 N N . LEU A 1 186 ? -6.387 105.271 25.101 1.00 45.12 186 LEU A N 1
ATOM 1275 C CA . LEU A 1 186 ? -6.689 103.858 25.296 1.00 44.83 186 LEU A CA 1
ATOM 1276 C C . LEU A 1 186 ? -6.982 103.661 26.779 1.00 46.29 186 LEU A C 1
ATOM 1277 O O . LEU A 1 186 ? -6.083 103.738 27.617 1.00 46.26 186 LEU A O 1
ATOM 1282 N N . ALA A 1 187 ? -8.245 103.414 27.099 1.00 47.60 187 ALA A N 1
ATOM 1283 C CA . ALA A 1 187 ? -8.649 103.225 28.481 1.00 49.14 187 ALA A CA 1
ATOM 1284 C C . ALA A 1 187 ? -9.014 101.781 28.813 1.00 50.34 187 ALA A C 1
ATOM 1285 O O . ALA A 1 187 ? -9.777 101.135 28.090 1.00 48.61 187 ALA A O 1
ATOM 1287 N N . THR A 1 188 ? -8.449 101.286 29.910 1.00 50.79 188 THR A N 1
ATOM 1288 C CA . THR A 1 188 ? -8.715 99.938 30.400 1.00 52.75 188 THR A CA 1
ATOM 1289 C C . THR A 1 188 ? -9.002 100.095 31.890 1.00 54.74 188 THR A C 1
ATOM 1290 O O . THR A 1 188 ? -8.815 101.175 32.448 1.00 54.17 188 THR A O 1
ATOM 1294 N N . ARG A 1 189 ? -9.454 99.029 32.537 1.00 57.59 189 ARG A N 1
ATOM 1295 C CA . ARG A 1 189 ? -9.752 99.100 33.961 1.00 59.59 189 ARG A CA 1
ATOM 1296 C C . ARG A 1 189 ? -8.499 99.493 34.740 1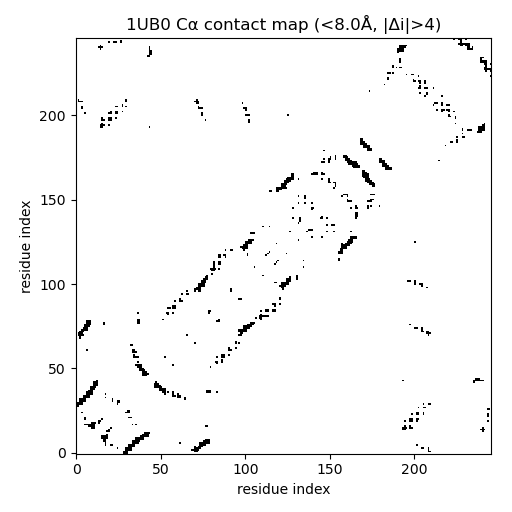.00 59.63 189 ARG A C 1
ATOM 1297 O O . ARG A 1 189 ? -8.587 100.041 35.838 1.00 59.29 189 ARG A O 1
ATOM 1305 N N . GLY A 1 190 ? -7.335 99.222 34.155 1.00 59.27 190 GLY A N 1
ATOM 1306 C CA . GLY A 1 190 ? -6.078 99.547 34.805 1.00 59.22 190 GLY A CA 1
ATOM 1307 C C . GLY A 1 190 ? -5.687 101.013 34.742 1.00 59.42 190 GLY A C 1
ATOM 1308 O O . GLY A 1 190 ? -5.095 101.541 35.684 1.00 59.49 190 GLY A O 1
ATOM 1309 N N . GLY A 1 191 ? -6.008 101.674 33.635 1.00 58.95 191 GLY A N 1
ATOM 1310 C CA . GLY A 1 191 ? -5.666 103.078 33.494 1.00 58.67 191 GLY A CA 1
ATOM 1311 C C . GLY A 1 191 ? -5.853 103.593 32.080 1.00 58.70 191 GLY A C 1
ATOM 1312 O O . GLY A 1 191 ? -6.366 102.882 31.216 1.00 58.58 191 GLY A O 1
ATOM 1313 N N . VAL A 1 192 ? -5.435 104.832 31.841 1.00 57.96 192 VAL A N 1
ATOM 1314 C CA . VAL A 1 192 ? -5.563 105.447 30.524 1.00 57.51 192 VAL A CA 1
ATOM 1315 C C . VAL A 1 192 ? -4.196 105.699 29.896 1.00 57.19 192 VAL A C 1
ATOM 1316 O O . VAL A 1 192 ? -3.271 106.157 30.568 1.00 58.63 192 VAL A O 1
ATOM 1320 N N . LEU A 1 193 ? -4.068 105.390 28.608 1.00 56.02 193 LEU A N 1
ATOM 1321 C CA . LEU A 1 193 ? -2.812 105.598 27.895 1.00 54.57 193 LEU A CA 1
ATOM 1322 C C . LEU A 1 193 ? -3.053 106.601 26.780 1.00 53.38 193 LEU A C 1
ATOM 1323 O O . LEU A 1 193 ? -4.183 106.781 26.335 1.00 52.98 193 LEU A O 1
ATOM 1328 N N . ARG A 1 194 ? -1.988 107.245 26.323 1.00 52.49 194 ARG A N 1
ATOM 1329 C CA . ARG A 1 194 ? -2.107 108.226 25.256 1.00 53.10 194 ARG A CA 1
ATOM 1330 C C . ARG A 1 194 ? -1.186 107.903 24.092 1.00 52.40 194 ARG A C 1
ATOM 1331 O O . ARG A 1 194 ? 0.010 107.690 24.280 1.00 51.51 194 ARG A 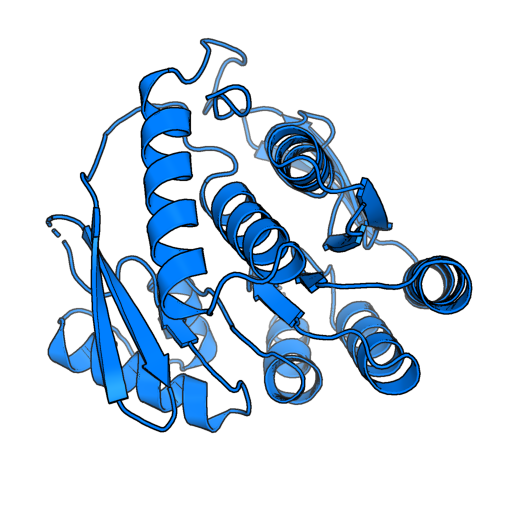O 1
ATOM 1339 N N . PHE A 1 195 ? -1.753 107.863 22.891 1.00 51.98 195 PHE A N 1
ATOM 1340 C CA . PHE A 1 195 ? -0.979 107.596 21.687 1.00 53.02 195 PHE A CA 1
ATOM 1341 C C . PHE A 1 195 ? -0.937 108.866 20.850 1.00 56.71 195 PHE A C 1
ATOM 1342 O O . PHE A 1 195 ? -1.959 109.527 20.660 1.00 57.31 195 PHE A O 1
ATOM 1350 N N . SER A 1 196 ? 0.243 109.199 20.343 1.00 60.34 196 SER A N 1
ATOM 1351 C CA . SER A 1 196 ? 0.397 110.379 19.508 1.00 64.32 196 SER A CA 1
ATOM 1352 C C . SER A 1 196 ? 0.748 109.943 18.089 1.00 67.04 196 SER A C 1
ATOM 1353 O O . SER A 1 196 ? 1.606 109.080 17.887 1.00 66.82 196 SER A O 1
ATOM 1356 N N . ALA A 1 197 ? 0.076 110.537 17.108 1.00 69.59 197 ALA A N 1
ATOM 1357 C CA . ALA A 1 197 ? 0.324 110.207 15.711 1.00 72.11 197 ALA A CA 1
ATOM 1358 C C . ALA A 1 197 ? 0.362 111.465 14.853 1.00 74.41 197 ALA A C 1
ATOM 1359 O O . ALA A 1 197 ? -0.411 112.400 15.068 1.00 74.15 197 ALA A O 1
ATOM 1361 N N . PRO A 1 198 ? 1.275 111.505 13.869 1.00 76.77 198 PRO A N 1
ATOM 1362 C CA . PRO A 1 198 ? 1.411 112.656 12.972 1.00 78.45 198 PRO A CA 1
ATOM 1363 C C . PRO A 1 198 ? 0.105 112.947 12.238 1.00 80.28 198 PRO A C 1
ATOM 1364 O O . PRO A 1 198 ? -0.415 112.093 11.519 1.00 80.72 198 PRO A O 1
ATOM 1368 N N . ARG A 1 199 ? -0.421 114.152 12.429 1.00 81.99 199 ARG A N 1
ATOM 1369 C CA . ARG A 1 199 ? -1.662 114.564 11.784 1.00 83.61 199 ARG A CA 1
ATOM 1370 C C . ARG A 1 199 ? -1.408 114.788 10.291 1.00 83.75 199 ARG A C 1
ATOM 1371 O O . ARG A 1 199 ? -1.503 115.912 9.798 1.00 84.27 199 ARG A O 1
ATOM 1379 N N . VAL A 1 200 ? -1.080 113.712 9.580 1.00 83.90 200 VAL A N 1
ATOM 1380 C CA . VAL A 1 200 ? -0.803 113.779 8.147 1.00 83.79 200 VAL A CA 1
ATOM 1381 C C . VAL A 1 200 ? -2.041 114.165 7.339 1.00 83.48 200 VAL A C 1
ATOM 1382 O O . VAL A 1 200 ? -3.082 113.508 7.414 1.00 83.83 200 VAL A O 1
ATOM 1386 N N . HIS A 1 201 ? -1.918 115.238 6.565 1.00 82.69 201 HIS A N 1
ATOM 1387 C CA . HIS A 1 201 ? -3.020 115.726 5.746 1.00 81.37 201 HIS A CA 1
ATOM 1388 C C . HIS A 1 201 ? -2.937 115.207 4.313 1.00 79.30 201 HIS A C 1
ATOM 1389 O O . HIS A 1 201 ? -1.875 115.227 3.687 1.00 79.00 201 HIS A O 1
ATOM 1396 N N . THR A 1 202 ? -4.072 114.741 3.803 1.00 76.08 202 THR A N 1
ATOM 1397 C CA . THR A 1 202 ? -4.156 114.207 2.450 1.00 72.42 202 THR A CA 1
ATOM 1398 C C . THR A 1 202 ? -5.621 114.034 2.074 1.00 70.48 202 THR A C 1
ATOM 1399 O O . THR A 1 202 ? -6.492 114.034 2.943 1.00 70.31 202 THR A O 1
ATOM 1403 N N . ARG A 1 203 ? -5.893 113.895 0.781 1.00 68.08 203 ARG A N 1
ATOM 1404 C CA . ARG A 1 203 ? -7.262 113.713 0.315 1.00 65.85 203 ARG A CA 1
ATOM 1405 C C . ARG A 1 203 ? -7.688 112.260 0.489 1.00 62.68 203 ARG A C 1
ATOM 1406 O O . ARG A 1 203 ? -8.864 111.971 0.702 1.00 61.82 203 ARG A O 1
ATOM 1414 N N . ASN A 1 204 ? -6.721 111.352 0.394 1.00 60.35 204 ASN A N 1
ATOM 1415 C CA . ASN A 1 204 ? -6.982 109.923 0.537 1.00 57.69 204 ASN A CA 1
ATOM 1416 C C . ASN A 1 204 ? -7.205 109.545 1.994 1.00 55.00 204 ASN A C 1
ATOM 1417 O O . ASN A 1 204 ? -6.316 109.004 2.648 1.00 54.26 204 ASN A O 1
ATOM 1422 N N . THR A 1 205 ? -8.403 109.823 2.493 1.00 52.11 205 THR A N 1
ATOM 1423 C CA . THR A 1 205 ? -8.739 109.525 3.877 1.00 50.77 205 THR A CA 1
ATOM 1424 C C . THR A 1 205 ? -9.853 108.491 3.996 1.00 48.27 205 THR A C 1
ATOM 1425 O O . THR A 1 205 ? -10.242 108.112 5.103 1.00 48.18 205 THR A O 1
ATOM 1429 N N . HIS A 1 206 ? -10.371 108.039 2.859 1.00 44.59 206 HIS A N 1
ATOM 1430 C CA . HIS A 1 206 ? -11.440 107.048 2.867 1.00 42.50 206 HIS A CA 1
ATOM 1431 C C . HIS A 1 206 ? -10.936 105.725 3.439 1.00 40.66 206 HIS A C 1
ATOM 1432 O O . HIS A 1 206 ? -9.937 105.184 2.971 1.00 40.17 206 HIS A O 1
ATOM 1439 N N . GLY A 1 207 ? -11.625 105.215 4.457 1.00 38.97 207 GLY A N 1
ATOM 1440 C CA . GLY A 1 207 ? -11.232 103.951 5.058 1.00 37.18 207 GLY A CA 1
ATOM 1441 C C . GLY A 1 207 ? -10.182 104.023 6.157 1.00 36.33 207 GLY A C 1
ATOM 1442 O O . GLY A 1 207 ? -9.581 103.007 6.507 1.00 34.24 207 GLY A O 1
ATOM 1443 N N . THR A 1 208 ? -9.957 105.213 6.704 1.00 33.86 208 THR A N 1
ATOM 1444 C CA . THR A 1 208 ? -8.978 105.391 7.772 1.00 34.78 208 THR A CA 1
ATOM 1445 C C . THR A 1 208 ? -9.341 104.593 9.029 1.00 33.84 208 THR A C 1
ATOM 1446 O O . THR A 1 208 ? -8.548 103.780 9.509 1.00 32.43 208 THR A O 1
ATOM 1450 N N . GLY A 1 209 ? -10.536 104.835 9.562 1.00 31.66 209 GLY A N 1
ATOM 1451 C CA . GLY A 1 209 ? -10.972 104.133 10.759 1.00 31.67 209 GLY A CA 1
ATOM 1452 C C . GLY A 1 209 ? -11.077 102.634 10.543 1.00 32.27 209 GLY A C 1
ATOM 1453 O O . GLY A 1 209 ? -10.729 101.839 11.418 1.00 32.33 209 GLY A O 1
ATOM 1454 N N . CYS A 1 210 ? -11.574 102.248 9.375 1.00 29.76 210 CYS A N 1
ATOM 1455 C CA . CYS A 1 210 ? -11.720 100.844 9.021 1.00 30.18 210 CYS A CA 1
ATOM 1456 C C . CYS A 1 210 ? -10.392 100.135 8.958 1.00 27.98 210 CYS A C 1
ATOM 1457 O O . CYS A 1 210 ? -10.241 99.026 9.463 1.00 26.05 210 CYS A O 1
ATOM 1461 N N . THR A 1 211 ? -9.433 100.776 8.308 1.00 25.45 211 THR A N 1
ATOM 1462 C CA . THR A 1 211 ? -8.114 100.195 8.170 1.00 27.59 211 THR A CA 1
ATOM 1463 C C . THR A 1 211 ? -7.447 100.027 9.535 1.00 28.65 211 THR A C 1
ATOM 1464 O O . THR A 1 211 ? -6.733 99.049 9.758 1.00 29.06 211 THR A O 1
ATOM 1468 N N . LEU A 1 212 ? -7.696 100.972 10.443 1.00 26.06 212 LEU A N 1
ATOM 1469 C CA . LEU A 1 212 ? -7.114 100.923 11.783 1.00 27.94 212 LEU A CA 1
ATOM 1470 C C . LEU A 1 212 ? -7.652 99.749 12.607 1.00 27.49 212 LEU A C 1
ATOM 1471 O O . LEU A 1 212 ? -6.878 98.995 13.193 1.00 26.70 212 LEU A O 1
ATOM 1476 N N . SER A 1 213 ? -8.974 99.608 12.659 1.00 25.44 213 SER A N 1
ATOM 1477 C CA . SER A 1 213 ? -9.577 98.531 13.433 1.00 26.46 213 SER A CA 1
ATOM 1478 C C . SER A 1 213 ? -9.220 97.164 12.849 1.00 27.17 213 SER A C 1
ATOM 1479 O O . SER A 1 213 ? -9.089 96.186 13.586 1.00 28.58 213 SER A O 1
ATOM 1482 N N . ALA A 1 214 ? -9.036 97.100 11.532 1.00 24.85 214 ALA A N 1
ATOM 1483 C CA . ALA A 1 214 ? -8.670 95.848 10.873 1.00 25.18 214 ALA A CA 1
ATOM 1484 C C . ALA A 1 214 ? -7.228 95.462 11.213 1.00 26.84 214 ALA A C 1
ATOM 1485 O O . ALA A 1 214 ? -6.925 94.288 11.425 1.00 24.42 214 ALA A O 1
ATOM 1487 N N . ALA A 1 215 ? -6.340 96.453 11.254 1.00 25.36 215 ALA A N 1
ATOM 1488 C CA . ALA A 1 215 ? -4.940 96.205 11.576 1.00 27.37 215 ALA A CA 1
ATOM 1489 C C . ALA A 1 215 ? -4.804 95.753 13.036 1.00 26.17 215 ALA A C 1
ATOM 1490 O O . ALA A 1 215 ? -3.994 94.883 13.355 1.00 26.97 215 ALA A O 1
ATOM 1492 N N . ILE A 1 216 ? -5.597 96.352 13.916 1.00 26.65 216 ILE A N 1
ATOM 1493 C CA . ILE A 1 216 ? -5.573 95.989 15.326 1.00 27.38 216 ILE A CA 1
ATOM 1494 C C . ILE A 1 216 ? -6.033 94.539 15.465 1.00 28.88 216 ILE A C 1
ATOM 1495 O O . ILE A 1 216 ? -5.413 93.752 16.179 1.00 28.73 216 ILE A O 1
ATOM 1500 N N . ALA A 1 217 ? -7.113 94.189 14.773 1.00 27.29 217 ALA A N 1
ATOM 1501 C CA . ALA A 1 217 ? -7.632 92.828 14.824 1.00 28.66 217 ALA A CA 1
ATOM 1502 C C . ALA A 1 217 ? -6.573 91.865 14.298 1.00 29.94 217 ALA A C 1
ATOM 1503 O O . ALA A 1 217 ? -6.330 90.810 14.889 1.00 30.40 217 ALA A O 1
ATOM 1505 N N . ALA A 1 218 ? -5.929 92.232 13.193 1.00 27.36 218 ALA A N 1
ATOM 1506 C CA . ALA A 1 218 ? -4.896 91.379 12.616 1.00 28.25 218 ALA A CA 1
ATOM 1507 C C . ALA A 1 218 ? -3.726 91.164 13.587 1.00 29.44 218 ALA A C 1
ATOM 1508 O O . ALA A 1 218 ? -3.217 90.048 13.731 1.00 28.40 218 ALA A O 1
ATOM 1510 N N . LEU A 1 219 ? -3.300 92.235 14.248 1.00 29.32 219 LEU A N 1
ATOM 1511 C CA . LEU A 1 219 ? -2.187 92.144 15.184 1.00 29.13 219 LEU A CA 1
ATOM 1512 C C . LEU A 1 219 ? -2.562 91.310 16.404 1.00 29.08 219 LEU A C 1
ATOM 1513 O O . LEU A 1 219 ? -1.748 90.536 16.905 1.00 30.34 219 LEU A O 1
ATOM 1518 N N . LEU A 1 220 ? -3.794 91.458 16.877 1.00 26.88 220 LEU A N 1
ATOM 1519 C CA . LEU A 1 220 ? -4.256 90.674 18.016 1.00 30.20 220 LEU A CA 1
ATOM 1520 C C . LEU A 1 220 ? -4.269 89.198 17.626 1.00 31.50 220 LEU A C 1
ATOM 1521 O O . LEU A 1 220 ? -3.941 88.326 18.436 1.00 31.05 220 LEU A O 1
ATOM 1526 N N . ALA A 1 221 ? -4.652 88.921 16.381 1.00 29.46 221 ALA A N 1
ATOM 1527 C CA . ALA A 1 221 ? -4.704 87.547 15.896 1.00 31.74 221 ALA A CA 1
ATOM 1528 C C . ALA A 1 221 ? -3.316 86.913 15.888 1.00 31.79 221 ALA A C 1
ATOM 1529 O O . ALA A 1 221 ? -3.179 85.703 16.058 1.00 32.06 221 ALA A O 1
ATOM 1531 N N . LYS A 1 222 ? -2.288 87.732 15.685 1.00 32.71 222 LYS A N 1
ATOM 1532 C CA . LYS A 1 222 ? -0.924 87.224 15.645 1.00 34.82 222 LYS A CA 1
ATOM 1533 C C . LYS A 1 222 ? -0.293 87.153 17.032 1.00 35.68 222 LYS A C 1
ATOM 1534 O O . LYS A 1 222 ? 0.884 86.829 17.163 1.00 36.88 222 LYS A O 1
ATOM 1540 N N . GLY A 1 223 ? -1.075 87.463 18.060 1.00 35.08 223 GLY A N 1
ATOM 1541 C CA . GLY A 1 223 ? -0.565 87.390 19.419 1.00 37.45 223 GLY A CA 1
ATOM 1542 C C . GLY A 1 223 ? -0.001 88.657 20.043 1.00 38.04 223 GLY A C 1
ATOM 1543 O O . GLY A 1 223 ? 0.644 88.585 21.086 1.00 37.31 223 GLY A O 1
ATOM 1544 N N . ARG A 1 224 ? -0.229 89.814 19.432 1.00 37.73 224 ARG A N 1
ATOM 1545 C CA . ARG A 1 224 ? 0.283 91.063 20.000 1.00 37.78 224 ARG A CA 1
ATOM 1546 C C . ARG A 1 224 ? -0.616 91.536 21.138 1.00 36.39 224 ARG A C 1
ATOM 1547 O O . ARG A 1 224 ? -1.837 91.396 21.071 1.00 36.85 224 ARG A O 1
ATOM 1555 N N . PRO A 1 225 ? -0.023 92.092 22.210 1.00 36.10 225 PRO A N 1
ATOM 1556 C CA . PRO A 1 225 ? -0.830 92.578 23.333 1.00 34.67 225 PRO A CA 1
ATOM 1557 C C . PRO A 1 225 ? -1.601 93.790 22.807 1.00 33.13 225 PRO A C 1
ATOM 1558 O O . PRO A 1 225 ? -1.154 94.437 21.865 1.00 33.85 225 PRO A O 1
ATOM 1562 N N . LEU A 1 226 ? -2.736 94.102 23.420 1.00 33.85 226 LEU A N 1
ATOM 1563 C CA . LEU A 1 226 ? -3.565 95.222 22.985 1.00 35.97 226 LEU A CA 1
ATOM 1564 C C . LEU A 1 226 ? -2.830 96.542 22.735 1.00 37.83 226 LEU A C 1
ATOM 1565 O O . LEU A 1 226 ? -2.841 97.063 21.617 1.00 37.23 226 LEU A O 1
ATOM 1570 N N . ALA A 1 227 ? -2.199 97.088 23.772 1.00 37.13 227 ALA A N 1
ATOM 1571 C CA . ALA A 1 227 ? -1.484 98.356 23.638 1.00 36.95 227 ALA A CA 1
ATOM 1572 C C . ALA A 1 227 ? -0.489 98.338 22.479 1.00 36.72 227 ALA A C 1
ATOM 1573 O O . ALA A 1 227 ? -0.401 99.301 21.714 1.00 36.90 227 ALA A O 1
ATOM 1575 N N . GLU A 1 228 ? 0.254 97.246 22.341 1.00 35.34 228 GLU A N 1
ATOM 1576 C CA . GLU A 1 228 ? 1.225 97.137 21.258 1.00 35.14 228 GLU A CA 1
ATOM 1577 C C . GLU A 1 228 ? 0.527 96.997 19.899 1.00 35.51 228 GLU A C 1
ATOM 1578 O O . GLU A 1 228 ? 1.029 97.482 18.880 1.00 34.48 228 GLU A O 1
ATOM 1584 N N . ALA A 1 229 ? -0.622 96.324 19.881 1.00 33.86 229 ALA A N 1
ATOM 1585 C CA . ALA A 1 229 ? -1.371 96.136 18.636 1.00 33.15 229 ALA A CA 1
ATOM 1586 C C . ALA A 1 229 ? -1.825 97.504 18.117 1.00 32.47 229 ALA A C 1
ATOM 1587 O O . ALA A 1 229 ? -1.721 97.798 16.928 1.00 32.03 229 ALA A O 1
ATOM 1589 N N . VAL A 1 230 ? -2.326 98.333 19.026 1.00 32.61 230 VAL A N 1
ATOM 1590 C CA . VAL A 1 230 ? -2.787 99.667 18.672 1.00 34.52 230 VAL A CA 1
ATOM 1591 C C . VAL A 1 230 ? -1.645 100.541 18.149 1.00 35.49 230 VAL A C 1
ATOM 1592 O O . VAL A 1 230 ? -1.803 101.242 17.151 1.00 37.16 230 VAL A O 1
ATOM 1596 N N . ALA A 1 231 ? -0.495 100.491 18.813 1.00 35.84 231 ALA A N 1
ATOM 1597 C CA . ALA A 1 231 ? 0.652 101.285 18.385 1.00 36.22 231 ALA A CA 1
ATOM 1598 C C . ALA A 1 231 ? 1.138 100.856 17.002 1.00 35.52 231 ALA A C 1
ATOM 1599 O O . ALA A 1 231 ? 1.418 101.699 16.146 1.00 34.89 231 ALA A O 1
ATOM 1601 N N . GLU A 1 232 ? 1.242 99.548 16.779 1.00 35.03 232 GLU A N 1
ATOM 1602 C CA . GLU A 1 232 ? 1.694 99.045 15.486 1.00 34.90 232 GLU A CA 1
ATOM 1603 C C . GLU A 1 232 ? 0.644 99.291 14.403 1.00 32.91 232 GLU A C 1
ATOM 1604 O O . GLU A 1 232 ? 0.981 99.505 13.238 1.00 32.19 232 GLU A O 1
ATOM 1610 N N . ALA A 1 233 ? -0.625 99.257 14.788 1.00 30.80 233 ALA A N 1
ATOM 1611 C CA . ALA A 1 233 ? -1.702 99.503 13.836 1.00 31.81 233 ALA A CA 1
ATOM 1612 C C . ALA A 1 233 ? -1.625 100.966 13.389 1.00 32.41 233 ALA A C 1
ATOM 1613 O O . ALA A 1 233 ? -1.748 101.265 12.205 1.00 31.41 233 ALA A O 1
ATOM 1615 N N . LYS A 1 234 ? -1.422 101.869 14.348 1.00 32.71 234 LYS A N 1
ATOM 1616 C CA . LYS A 1 234 ? -1.323 103.299 14.056 1.00 34.82 234 LYS A CA 1
ATOM 1617 C C . LYS A 1 234 ? -0.1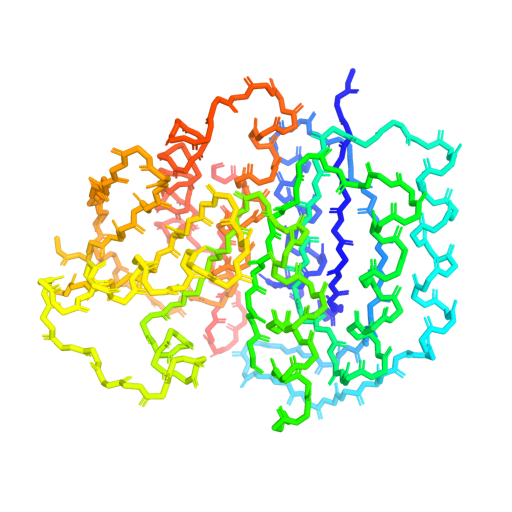08 103.608 13.187 1.00 35.32 234 LYS A C 1
ATOM 1618 O O . LYS A 1 234 ? -0.165 104.475 12.311 1.00 36.94 234 LYS A O 1
ATOM 1624 N N . ALA A 1 235 ? 0.991 102.900 13.430 1.00 35.60 235 ALA A N 1
ATOM 1625 C CA . ALA A 1 235 ? 2.203 103.094 12.644 1.00 34.69 235 ALA A CA 1
ATOM 1626 C C . ALA A 1 235 ? 1.924 102.676 11.206 1.00 35.47 235 ALA A C 1
ATOM 1627 O O . ALA A 1 235 ? 2.397 103.309 10.259 1.00 34.99 235 ALA A O 1
ATOM 1629 N N . TYR A 1 236 ? 1.155 101.600 11.049 1.00 33.29 236 TYR A N 1
ATOM 1630 C CA . TYR A 1 236 ? 0.798 101.096 9.726 1.00 32.46 236 TYR A CA 1
ATOM 1631 C C . TYR A 1 236 ? -0.102 102.099 8.999 1.00 31.66 236 TYR A C 1
ATOM 1632 O O . TYR A 1 236 ? 0.099 102.389 7.823 1.00 32.60 236 TYR A O 1
ATOM 1641 N N . LEU A 1 237 ? -1.093 102.619 9.712 1.00 32.04 237 LEU A N 1
ATOM 1642 C CA . LEU A 1 237 ? -2.022 103.590 9.142 1.00 33.23 237 LEU A CA 1
ATOM 1643 C C . LEU A 1 237 ? -1.255 104.808 8.614 1.00 33.85 237 LEU A C 1
ATOM 1644 O O . LEU A 1 237 ? -1.494 105.272 7.497 1.00 34.11 237 LEU A O 1
ATOM 1649 N N . THR A 1 238 ? -0.327 105.317 9.417 1.00 34.41 238 THR A N 1
ATOM 1650 C CA . THR A 1 238 ? 0.469 106.470 9.011 1.00 34.74 238 THR A CA 1
ATOM 1651 C C . THR A 1 238 ? 1.190 106.192 7.699 1.00 35.46 238 THR A C 1
ATOM 1652 O O . THR A 1 238 ? 1.187 107.030 6.803 1.00 36.94 238 THR A O 1
ATOM 1656 N N . ARG A 1 239 ? 1.803 105.015 7.574 1.00 35.62 239 ARG A N 1
ATOM 1657 C CA . ARG A 1 239 ? 2.499 104.670 6.337 1.00 35.61 239 ARG A CA 1
ATOM 1658 C C . ARG A 1 239 ? 1.487 104.558 5.194 1.00 36.02 239 ARG A C 1
ATOM 1659 O O . ARG A 1 239 ? 1.734 105.027 4.080 1.00 36.74 239 ARG A O 1
ATOM 1667 N N . ALA A 1 240 ? 0.347 103.934 5.481 1.00 34.84 240 ALA A N 1
ATOM 1668 C CA . ALA A 1 240 ? -0.711 103.748 4.488 1.00 35.13 240 ALA A CA 1
ATOM 1669 C C . ALA A 1 240 ? -1.213 105.091 3.958 1.00 34.42 240 ALA A C 1
ATOM 1670 O O . ALA A 1 240 ? -1.539 105.222 2.782 1.00 35.64 240 ALA A O 1
ATOM 1672 N N . LEU A 1 241 ? -1.285 106.081 4.839 1.00 35.63 241 LEU A N 1
ATOM 1673 C CA . LEU A 1 241 ? -1.734 107.415 4.454 1.00 37.92 241 LEU A CA 1
ATOM 1674 C C . LEU A 1 241 ? -0.686 108.154 3.629 1.00 38.77 241 LEU A C 1
ATOM 1675 O O . LEU A 1 241 ? -1.015 108.808 2.642 1.00 39.49 241 LEU A O 1
ATOM 1680 N N . LYS A 1 242 ? 0.576 108.045 4.034 1.00 39.95 242 LYS A N 1
ATOM 1681 C CA . LYS A 1 242 ? 1.658 108.741 3.341 1.00 40.76 242 LYS A CA 1
ATOM 1682 C C . LYS A 1 242 ? 1.814 108.409 1.864 1.00 40.84 242 LYS A C 1
ATOM 1683 O O . LYS A 1 242 ? 2.060 109.303 1.053 1.00 41.81 242 LYS A O 1
ATOM 1689 N N . THR A 1 243 ? 1.679 107.138 1.502 1.00 39.30 243 THR A N 1
ATOM 1690 C CA . THR A 1 243 ? 1.817 106.759 0.102 1.00 37.78 243 THR A CA 1
ATOM 1691 C C . THR A 1 243 ? 0.494 106.367 -0.553 1.00 37.33 243 THR A C 1
ATOM 1692 O O . THR A 1 243 ? 0.469 105.590 -1.506 1.00 35.79 243 THR A O 1
ATOM 1696 N N . ALA A 1 244 ? -0.605 106.911 -0.044 1.00 37.83 244 ALA A N 1
ATOM 1697 C CA . ALA A 1 244 ? -1.918 106.613 -0.608 1.00 40.42 244 ALA A CA 1
ATOM 1698 C C . ALA A 1 244 ? -1.862 106.873 -2.114 1.00 41.82 244 ALA A C 1
ATOM 1699 O O . ALA A 1 244 ? -1.284 107.864 -2.561 1.00 42.70 244 ALA A O 1
ATOM 1701 N N . PRO A 1 245 ? -2.457 105.979 -2.918 1.00 42.40 245 PRO A N 1
ATOM 1702 C CA . PRO A 1 245 ? -2.447 106.145 -4.374 1.00 42.20 245 PRO A CA 1
ATOM 1703 C C . PRO A 1 245 ? -3.451 107.182 -4.864 1.00 43.94 245 PRO A C 1
ATOM 1704 O O . PRO A 1 245 ? -4.413 107.504 -4.170 1.00 44.50 245 PRO A O 1
ATOM 1708 N N . SER A 1 246 ? -3.219 107.711 -6.060 1.00 45.09 246 SER A N 1
ATOM 1709 C CA . SER A 1 246 ? -4.129 108.694 -6.631 1.00 44.93 246 SER A CA 1
ATOM 1710 C C . SER A 1 246 ? -5.153 107.924 -7.452 1.00 43.36 246 SER A C 1
ATOM 1711 O O . SER A 1 246 ? -5.003 107.761 -8.664 1.00 42.89 246 SER A O 1
ATOM 1714 N N . LEU A 1 247 ? -6.175 107.423 -6.765 1.00 39.69 247 LEU A N 1
ATOM 1715 C CA . LEU A 1 247 ? -7.243 106.664 -7.396 1.00 38.82 247 LEU A CA 1
ATOM 1716 C C . LEU A 1 247 ? -8.568 107.275 -6.974 1.00 36.38 247 LEU A C 1
ATOM 1717 O O . LEU A 1 247 ? -8.727 107.706 -5.832 1.00 35.94 247 LEU A O 1
ATOM 1722 N N . GLY A 1 248 ? -9.522 107.304 -7.894 1.00 34.95 248 GLY A N 1
ATOM 1723 C CA . GLY A 1 248 ? -10.811 107.881 -7.573 1.00 34.84 248 GLY A CA 1
ATOM 1724 C C . GLY A 1 248 ? -10.774 109.381 -7.796 1.00 35.07 248 GLY A C 1
ATOM 1725 O O . GLY A 1 248 ? -9.695 109.976 -7.913 1.00 34.61 248 GLY A O 1
ATOM 1726 N N . HIS A 1 249 ? -11.949 109.995 -7.844 1.00 32.72 249 HIS A N 1
ATOM 1727 C CA . HIS A 1 249 ? -12.056 111.429 -8.077 1.00 33.02 249 HIS A CA 1
ATOM 1728 C C . HIS A 1 249 ? -12.332 112.210 -6.795 1.00 32.92 249 HIS A C 1
ATOM 1729 O O . HIS A 1 249 ? -12.212 113.435 -6.774 1.00 32.66 249 HIS A O 1
ATOM 1736 N N . GLY A 1 250 ? -12.695 111.501 -5.729 1.00 32.46 250 GLY A N 1
ATOM 1737 C CA . GLY A 1 250 ? -12.975 112.158 -4.461 1.00 33.12 250 GLY A CA 1
ATOM 1738 C C . GLY A 1 250 ? -11.891 111.876 -3.433 1.00 35.83 250 GLY A C 1
ATOM 1739 O O . GLY A 1 250 ? -10.727 112.200 -3.658 1.00 35.86 250 GLY A O 1
ATOM 1740 N N . HIS A 1 251 ? -12.267 111.288 -2.299 1.00 36.31 251 HIS A N 1
ATOM 1741 C CA . HIS A 1 251 ? -11.290 110.941 -1.264 1.00 36.91 251 HIS A CA 1
ATOM 1742 C C . HIS A 1 251 ? -10.830 109.521 -1.561 1.00 34.43 251 HIS A C 1
ATOM 1743 O O . HIS A 1 251 ? -11.564 108.564 -1.333 1.00 34.21 251 HIS A O 1
ATOM 1750 N N . GLY A 1 252 ? -9.612 109.399 -2.079 1.00 33.49 252 GLY A N 1
ATOM 1751 C CA . GLY A 1 252 ? -9.076 108.103 -2.447 1.00 32.61 252 GLY A CA 1
ATOM 1752 C C . GLY A 1 252 ? -8.808 107.144 -1.305 1.00 31.56 252 GLY A C 1
ATOM 1753 O O . GLY A 1 252 ? -8.877 107.523 -0.138 1.00 29.79 252 GLY A O 1
ATOM 1754 N N . PRO A 1 253 ? -8.493 105.879 -1.625 1.00 29.81 253 PRO A N 1
ATOM 1755 C CA . PRO A 1 253 ? -8.212 104.857 -0.615 1.00 30.80 253 PRO A CA 1
ATOM 1756 C C . PRO A 1 253 ? -6.774 104.937 -0.100 1.00 32.14 253 PRO A C 1
ATOM 1757 O O . PRO A 1 253 ? -5.937 105.664 -0.653 1.00 31.91 253 PRO A O 1
ATOM 1761 N N . LEU A 1 254 ? -6.493 104.188 0.959 1.00 31.59 254 LEU A N 1
ATOM 1762 C CA . LEU A 1 254 ? -5.159 104.164 1.548 1.00 32.76 254 LEU A CA 1
ATOM 1763 C C . LEU A 1 254 ? -4.274 103.194 0.776 1.00 31.71 254 LEU A C 1
ATOM 1764 O O . LEU A 1 254 ? -4.754 102.454 -0.084 1.00 31.98 254 LEU A O 1
ATOM 1769 N N . ASP A 1 255 ? -2.978 103.214 1.073 1.00 31.68 255 ASP A N 1
ATOM 1770 C CA . ASP A 1 255 ? -2.029 102.311 0.426 1.00 31.67 255 ASP A CA 1
ATOM 1771 C C . ASP A 1 255 ? -1.852 101.125 1.368 1.00 31.61 255 ASP A C 1
ATOM 1772 O O . ASP A 1 255 ? -0.945 101.114 2.201 1.00 29.43 255 ASP A O 1
ATOM 1777 N N . HIS A 1 256 ? -2.722 100.127 1.244 1.00 30.80 256 HIS A N 1
ATOM 1778 C CA . HIS A 1 256 ? -2.653 98.963 2.124 1.00 30.93 256 HIS A CA 1
ATOM 1779 C C . HIS A 1 256 ? -1.413 98.094 1.952 1.00 30.38 256 HIS A C 1
ATOM 1780 O O . HIS A 1 256 ? -1.150 97.215 2.773 1.00 29.65 256 HIS A O 1
ATOM 1787 N N . TRP A 1 257 ? -0.652 98.345 0.892 1.00 30.58 257 TRP A N 1
ATOM 1788 C CA . TRP A 1 257 ? 0.581 97.603 0.647 1.00 32.85 257 TRP A CA 1
ATOM 1789 C C . TRP A 1 257 ? 1.714 98.165 1.511 1.00 34.09 257 TRP A C 1
ATOM 1790 O O . TRP A 1 257 ? 2.785 97.574 1.594 1.00 35.36 257 TRP A O 1
ATOM 1801 N N . ALA A 1 258 ? 1.469 99.304 2.153 1.00 35.10 258 ALA A N 1
ATOM 1802 C CA . ALA A 1 258 ? 2.477 99.961 2.984 1.00 36.48 258 ALA A CA 1
ATOM 1803 C C . ALA A 1 258 ? 2.876 99.179 4.236 1.00 37.34 258 ALA A C 1
ATOM 1804 O O . ALA A 1 258 ? 2.340 98.071 4.450 1.00 36.62 258 ALA A O 1
#

Organism: Thermus thermophilus (NCBI:txid274)

Radius of gyration: 16.55 Å; Cα contacts (8 Å, |Δi|>4): 591; chains: 1; bounding box: 35×44×43 Å

CATH classification: 3.40.1190.20

Solvent-accessible surface area: 11155 Å² total; per-residue (Å²): 181,106,10,0,0,0,0,2,4,13,3,77,49,11,1,15,16,6,50,0,0,60,86,0,0,170,116,29,54,4,106,25,10,32,0,46,0,12,63,13,47,27,66,26,136,30,80,103,179,82,113,76,31,59,42,116,62,0,49,48,44,0,62,78,19,21,119,110,70,85,31,60,0,0,2,0,4,30,15,37,44,22,47,1,3,68,12,0,7,103,0,3,155,141,32,31,1,136,41,0,0,0,4,6,66,107,104,189,130,17,18,41,7,8,54,124,119,0,0,56,29,0,26,0,0,0,0,44,66,118,26,0,43,68,7,46,60,96,71,3,156,62,27,149,31,0,37,108,0,0,120,23,0,32,91,61,36,4,132,2,0,0,0,32,26,1,60,152,130,12,13,10,0,2,0,44,228,66,29,39,80,137,27,88,17,76,146,39,169,50,126,6,61,40,11,42,20,17,0,4,0,0,0,0,0,0,3,24,3,72,59,83,91,41,40,80,0,0,40,53,0,20,48,2,18,21,117,0,12,137,88,24,39,111,108,43,166,15,106,0,22,4,22,9,204,27

B-factor: mean 43.08, std 18.13, range [20.04, 109.08]

Nearest PDB structures (foldseek):
  1ub0-assembly1_A-2  TM=1.004E+00  e=6.849E-52  Thermus thermophilus
  1jxh-assembly1_B  TM=9.414E-01  e=3.086E-28  Salmonella enterica subsp. enterica serovar Typhimurium
  1jxi-assembly1_B  TM=9.275E-01  e=5.532E-28  Salmonella enterica subsp. enterica serovar Typhimurium
  4jjp-assembly1_B  TM=9.392E-01  e=1.656E-22  Clostridioides difficile 630
  4c5n-assembly2_C  TM=9.291E-01  e=6.341E-22  Staphylococcus aureus

Foldseek 3Di:
DFEEEEEWAAEPQQQFTVSLLCLLLVLLVHHYAYQHQWYFDHHQVGTDDIGGDDLVSSLVRLVVDLVPDPHLFYEYEHNPALSNLQSVLVSCVVSVHPQYEYEPNDPPNNLVSCLQRPQLNYQEYEAEQVRLCVSVVPHAEALVSLQVSQVVSVVSHHQWYWHWQSDPVRWIWIDGPVGIDIDDAPPDDDLQCRHLSRQLSSQLRSCSSVPDDNVVSNNVSRVQSNQQQVCFDPDGDGRHHTNSND